Protein AF-A0A7S2FM11-F1 (afdb_monomer)

Radius of gyration: 18.08 Å; Cα contacts (8 Å, |Δi|>4): 334; chains: 1; bounding box: 47×29×46 Å

InterPro domains:
  IPR017853 Glycoside hydrolase superfamily [SSF51445] (2-165)
  IPR025705 Beta-hexosaminidase [PTHR22600] (2-167)

Structure (mmCIF, N/CA/C/O backbone):
data_AF-A0A7S2FM11-F1
#
_entry.id   AF-A0A7S2FM11-F1
#
loop_
_atom_site.group_PDB
_atom_site.id
_atom_site.type_symbol
_atom_site.label_atom_id
_atom_site.label_alt_id
_atom_site.label_comp_id
_atom_site.label_asym_id
_atom_site.label_entity_id
_atom_site.label_seq_id
_atom_site.pdbx_PDB_ins_code
_atom_site.Cartn_x
_atom_site.Cartn_y
_atom_site.Cartn_z
_atom_site.occupancy
_atom_site.B_iso_or_equiv
_atom_site.auth_seq_id
_atom_site.auth_comp_id
_atom_site.auth_asym_id
_atom_site.auth_atom_id
_atom_site.pdbx_PDB_model_num
ATOM 1 N N . ASN A 1 1 ? -14.542 -13.123 6.521 1.00 84.38 1 ASN A N 1
ATOM 2 C CA . ASN A 1 1 ? -13.814 -11.889 6.172 1.00 84.38 1 ASN A CA 1
ATOM 3 C C . ASN A 1 1 ? -14.397 -11.316 4.904 1.00 84.38 1 ASN A C 1
ATOM 5 O O . ASN A 1 1 ? -14.837 -12.103 4.071 1.00 84.38 1 ASN A O 1
ATOM 9 N N . GLY A 1 2 ? -14.417 -9.996 4.770 1.00 92.62 2 GLY A N 1
ATOM 10 C CA . GLY A 1 2 ? -14.888 -9.314 3.567 1.00 92.62 2 GLY A CA 1
ATOM 11 C C . GLY A 1 2 ? -14.426 -7.860 3.530 1.00 92.62 2 GLY A C 1
ATOM 12 O O . GLY A 1 2 ? -13.960 -7.338 4.541 1.00 92.62 2 GLY A O 1
ATOM 13 N N . TRP A 1 3 ? -14.558 -7.229 2.367 1.00 95.75 3 TRP A N 1
ATOM 14 C CA . TRP A 1 3 ? -14.356 -5.789 2.199 1.00 95.75 3 TRP A CA 1
ATOM 15 C C . TRP A 1 3 ? -15.435 -4.987 2.934 1.00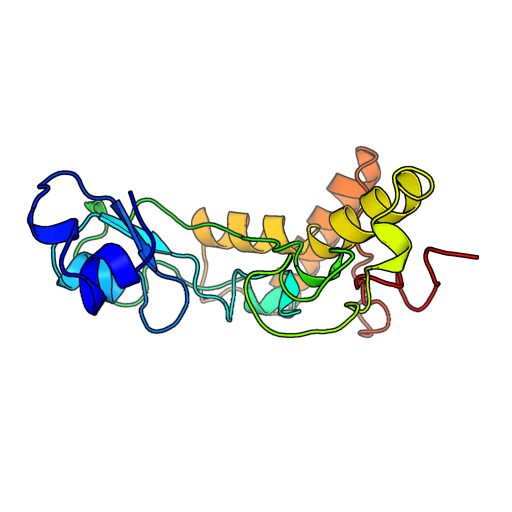 95.75 3 TRP A C 1
ATOM 17 O O . TRP A 1 3 ? -16.462 -5.544 3.318 1.00 95.75 3 TRP A O 1
ATOM 27 N N . GLU A 1 4 ? -15.219 -3.694 3.148 1.00 96.31 4 GLU A N 1
ATOM 28 C CA . GLU A 1 4 ? -16.124 -2.805 3.890 1.00 96.31 4 GLU A CA 1
ATOM 29 C C . GLU A 1 4 ? -17.598 -2.866 3.436 1.00 96.31 4 GLU A C 1
ATOM 31 O O . GLU A 1 4 ? -18.502 -2.748 4.265 1.00 96.31 4 GLU A O 1
AT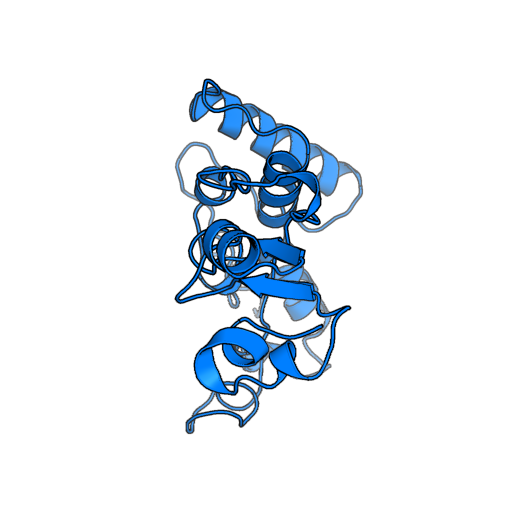OM 36 N N . GLU A 1 5 ? -17.879 -3.173 2.166 1.00 95.44 5 GLU A N 1
ATOM 37 C CA . GLU A 1 5 ? -19.230 -3.361 1.621 1.00 95.44 5 GLU A CA 1
ATOM 38 C C . GLU A 1 5 ? -19.979 -4.536 2.273 1.00 95.44 5 GLU A C 1
ATOM 40 O O . GLU A 1 5 ? -21.210 -4.511 2.400 1.00 95.44 5 GLU A O 1
ATOM 45 N N . TYR A 1 6 ? -19.250 -5.562 2.720 1.00 91.44 6 TYR A N 1
ATOM 46 C CA . TYR A 1 6 ? -19.785 -6.708 3.462 1.00 91.44 6 TYR A CA 1
ATOM 47 C C . TYR A 1 6 ? -20.483 -6.270 4.756 1.00 91.44 6 TYR A C 1
ATOM 49 O O . TYR A 1 6 ? -21.489 -6.861 5.153 1.00 91.44 6 TYR A O 1
ATOM 57 N N . LEU A 1 7 ? -19.974 -5.212 5.390 1.00 94.25 7 LEU A N 1
ATOM 58 C CA . LEU A 1 7 ? -20.554 -4.620 6.588 1.00 94.25 7 LEU A CA 1
ATOM 59 C C . LEU A 1 7 ? -21.508 -3.477 6.239 1.00 94.25 7 LEU A C 1
ATOM 61 O O . LEU A 1 7 ? -22.681 -3.548 6.580 1.00 94.25 7 LEU A O 1
ATOM 65 N N . PHE A 1 8 ? -21.029 -2.450 5.540 1.00 94.81 8 PHE A N 1
ATOM 66 C CA . PHE A 1 8 ? -21.729 -1.167 5.452 1.00 94.81 8 PHE A CA 1
ATOM 67 C C . PHE A 1 8 ? -22.722 -1.048 4.292 1.00 94.81 8 PHE A C 1
ATOM 69 O O . PHE A 1 8 ? -23.585 -0.174 4.321 1.00 94.81 8 PHE A O 1
ATOM 76 N N . SER A 1 9 ? -22.614 -1.895 3.264 1.00 93.75 9 SER A N 1
ATOM 77 C CA . SER A 1 9 ? -23.502 -1.828 2.088 1.00 93.75 9 SER A CA 1
ATOM 78 C C . SER A 1 9 ? -24.516 -2.965 2.047 1.00 93.75 9 SER A C 1
ATOM 80 O O . SER A 1 9 ? -25.678 -2.761 1.704 1.00 93.75 9 SER A O 1
ATOM 82 N N . THR A 1 10 ? -24.078 -4.178 2.378 1.00 90.69 10 THR A N 1
ATOM 83 C CA . THR A 1 10 ? -24.899 -5.391 2.249 1.00 90.69 10 THR A CA 1
ATOM 84 C C . THR A 1 10 ? -25.467 -5.884 3.577 1.00 90.69 10 THR A C 1
ATOM 86 O O . THR A 1 10 ? -26.376 -6.713 3.561 1.00 90.69 10 THR A O 1
ATOM 89 N N . ASN A 1 11 ? -24.946 -5.401 4.714 1.00 85.69 11 ASN A N 1
ATOM 90 C CA . ASN A 1 11 ? -25.230 -5.898 6.068 1.00 85.69 11 ASN A CA 1
ATOM 91 C C . ASN A 1 11 ? -25.010 -7.415 6.239 1.00 85.69 11 ASN A C 1
ATOM 93 O O . ASN A 1 11 ? -25.510 -8.025 7.183 1.00 85.69 11 ASN A O 1
ATOM 97 N N . ALA A 1 12 ? -24.255 -8.055 5.343 1.00 86.69 12 ALA A N 1
ATOM 98 C CA . ALA A 1 12 ? -23.999 -9.490 5.407 1.00 86.69 12 ALA A CA 1
ATOM 99 C C . ALA A 1 12 ? -23.112 -9.864 6.611 1.00 86.69 12 ALA A C 1
ATOM 101 O O . ALA A 1 12 ? -23.211 -10.979 7.126 1.00 86.69 12 ALA A O 1
ATOM 102 N N . ALA A 1 13 ? -22.304 -8.921 7.106 1.00 84.06 13 ALA A N 1
ATOM 103 C CA . ALA A 1 13 ? -21.501 -9.080 8.315 1.00 84.06 13 ALA A CA 1
ATOM 104 C C . ALA A 1 13 ? -22.328 -9.322 9.584 1.00 84.06 13 ALA A C 1
ATOM 106 O O . ALA A 1 13 ? -21.900 -10.114 10.423 1.00 84.06 13 ALA A O 1
ATOM 107 N N . GLU A 1 14 ? -23.512 -8.710 9.709 1.00 73.12 14 GLU A N 1
ATOM 108 C CA . GLU A 1 14 ? -24.368 -8.821 10.902 1.00 73.12 14 GLU A CA 1
ATOM 109 C C . GLU A 1 14 ? -24.877 -10.249 11.140 1.00 73.12 14 GLU A C 1
ATOM 111 O O . GLU A 1 14 ? -25.197 -10.626 12.267 1.00 73.12 14 GLU A O 1
ATOM 116 N N . ALA A 1 15 ? -24.904 -11.080 10.095 1.00 64.19 15 ALA A N 1
ATOM 117 C CA . ALA A 1 15 ? -25.280 -12.485 10.203 1.00 64.19 15 ALA A CA 1
ATOM 118 C C . ALA A 1 15 ? -24.183 -13.369 10.840 1.00 64.19 15 ALA A C 1
ATOM 120 O O . ALA A 1 15 ? -24.437 -14.547 11.101 1.00 64.19 15 ALA A O 1
ATOM 121 N N . SER A 1 16 ? -22.972 -12.843 11.077 1.00 69.00 16 SER A N 1
ATOM 122 C CA . SER A 1 16 ? -21.813 -13.602 11.568 1.00 69.00 16 SER A CA 1
ATOM 123 C C . SER A 1 16 ? -21.009 -12.826 12.621 1.00 69.00 16 SER A C 1
ATOM 125 O O . SER A 1 16 ? -20.365 -11.821 12.321 1.00 69.00 16 SER A O 1
ATOM 127 N N . ASP A 1 17 ? -20.942 -13.369 13.840 1.00 69.19 17 ASP A N 1
ATOM 128 C CA . ASP A 1 17 ? -20.246 -12.816 15.016 1.00 69.19 17 ASP A CA 1
ATOM 129 C C . ASP A 1 17 ? -18.704 -12.874 14.949 1.00 69.19 17 ASP A C 1
ATOM 131 O O . ASP A 1 17 ? -18.023 -12.390 15.851 1.00 69.19 17 ASP A O 1
ATOM 135 N N . ARG A 1 18 ? -18.135 -13.449 13.882 1.00 80.12 18 ARG A N 1
ATOM 136 C CA . ARG A 1 18 ? -16.677 -13.633 13.690 1.00 80.12 18 ARG A CA 1
ATOM 137 C C . ARG A 1 18 ? -16.140 -12.944 12.440 1.00 80.12 18 ARG A C 1
ATOM 139 O O . ARG A 1 18 ? -15.170 -13.391 11.830 1.00 80.12 18 ARG A O 1
ATOM 146 N N . SER A 1 19 ? -16.826 -11.905 11.997 1.00 90.38 19 SER A N 1
ATOM 147 C CA . SER A 1 19 ? -16.478 -11.197 10.774 1.00 90.38 19 SER A CA 1
ATOM 148 C C . SER A 1 19 ? -15.286 -10.258 11.001 1.00 90.38 19 SER A C 1
ATOM 150 O O . SER A 1 19 ? -15.377 -9.338 11.811 1.00 90.38 19 SER A O 1
ATOM 152 N N . VAL A 1 20 ? -14.196 -10.464 10.252 1.00 95.38 20 VAL A N 1
ATOM 153 C CA . VAL A 1 20 ? -13.138 -9.456 10.059 1.00 95.38 20 VAL A CA 1
ATOM 154 C C . VAL A 1 20 ? -13.428 -8.675 8.781 1.00 95.38 20 VAL A C 1
ATOM 156 O O . VAL A 1 20 ? -13.733 -9.282 7.748 1.00 95.38 20 VAL A O 1
ATOM 159 N N . VAL A 1 21 ? -13.351 -7.351 8.849 1.00 96.94 21 VAL A N 1
ATOM 160 C CA . VAL A 1 21 ? -13.676 -6.447 7.744 1.00 96.94 21 VAL A CA 1
ATOM 161 C C . VAL A 1 21 ? -12.443 -5.634 7.363 1.00 96.94 21 VAL A C 1
ATOM 163 O O . VAL A 1 21 ? -11.803 -5.036 8.226 1.00 96.94 21 VAL A O 1
ATOM 166 N N . THR A 1 22 ? -12.116 -5.610 6.074 1.00 97.88 22 THR A N 1
ATOM 167 C CA . THR A 1 22 ? -11.035 -4.774 5.539 1.00 97.88 22 THR A CA 1
ATOM 168 C C . THR A 1 22 ? -11.610 -3.439 5.077 1.00 97.88 22 THR A C 1
ATOM 170 O O . THR A 1 22 ? -12.416 -3.403 4.145 1.00 97.88 22 THR A O 1
ATOM 173 N N . ALA A 1 23 ? -11.209 -2.357 5.742 1.00 97.88 23 ALA A N 1
ATOM 174 C CA . ALA A 1 23 ? -11.544 -0.986 5.368 1.00 97.88 23 ALA A CA 1
ATOM 175 C C . ALA A 1 23 ? -10.559 -0.502 4.300 1.00 97.88 23 ALA A C 1
ATOM 177 O O . ALA A 1 23 ? -9.349 -0.597 4.510 1.00 97.88 23 ALA A O 1
ATOM 178 N N . TRP A 1 24 ? -11.056 -0.043 3.152 1.00 97.38 24 TRP A N 1
ATOM 179 C CA . TRP A 1 24 ? -10.204 0.199 1.984 1.00 97.38 24 TRP A CA 1
ATOM 180 C C . TRP A 1 24 ? -10.542 1.464 1.188 1.00 97.38 24 TRP A C 1
ATOM 182 O O . TRP A 1 24 ? -9.681 1.933 0.446 1.00 97.38 24 TRP A O 1
ATOM 192 N N . SER A 1 25 ? -11.741 2.039 1.314 1.00 96.38 25 SER A N 1
ATOM 193 C CA . SER A 1 25 ? -12.117 3.216 0.518 1.00 96.38 25 SER A CA 1
ATOM 194 C C . SER A 1 25 ? -12.917 4.246 1.298 1.00 96.38 25 SER A C 1
ATOM 196 O O . SER A 1 25 ? -12.390 5.288 1.651 1.00 96.38 25 SER A O 1
ATOM 198 N N . ALA A 1 26 ? -14.211 4.023 1.512 1.00 97.44 26 ALA A N 1
ATOM 199 C CA . ALA A 1 26 ? -15.081 5.013 2.142 1.00 97.44 26 ALA A CA 1
ATOM 200 C C . ALA A 1 26 ? -14.913 5.058 3.666 1.00 97.44 26 ALA A C 1
ATOM 202 O O . ALA A 1 26 ? -15.302 6.045 4.293 1.00 97.44 26 ALA A O 1
ATOM 203 N N . TYR A 1 27 ? -14.356 3.995 4.248 1.00 97.69 27 TYR A N 1
ATOM 204 C CA . TYR A 1 27 ? -14.222 3.811 5.686 1.00 97.69 27 TYR A CA 1
ATOM 205 C C . TYR A 1 27 ? -12.770 3.561 6.089 1.00 97.69 27 TYR A C 1
ATOM 207 O O . TYR A 1 27 ? -11.933 3.142 5.289 1.00 97.69 27 TYR A O 1
ATOM 215 N N . ARG A 1 28 ? -12.490 3.781 7.373 1.00 98.00 28 ARG A N 1
ATOM 216 C CA . ARG A 1 28 ? -11.231 3.444 8.047 1.00 98.00 28 ARG A CA 1
ATOM 217 C C . ARG A 1 28 ? -11.459 2.293 9.023 1.00 98.00 28 ARG A C 1
ATOM 219 O O . ARG A 1 28 ? -12.592 1.974 9.397 1.00 98.00 28 ARG A O 1
ATOM 226 N N . ALA A 1 29 ? -10.384 1.682 9.508 1.00 98.00 29 ALA A N 1
ATOM 227 C CA . ALA A 1 29 ? -10.470 0.626 10.512 1.00 98.00 29 ALA A CA 1
ATOM 228 C C . ALA A 1 29 ? -11.174 1.099 11.795 1.00 98.00 29 ALA A C 1
ATOM 230 O O . ALA A 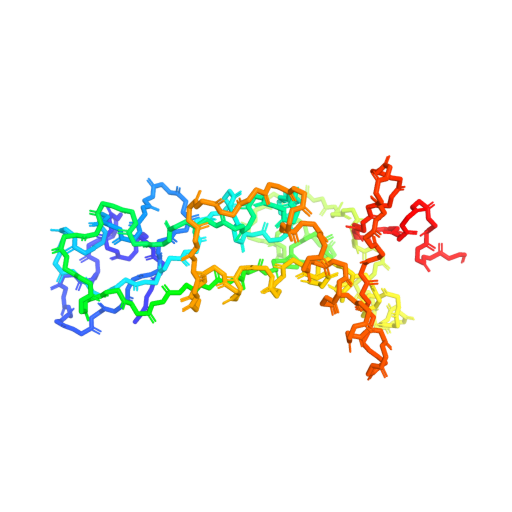1 29 ? -11.894 0.322 12.423 1.00 98.00 29 ALA A O 1
ATOM 231 N N . ALA A 1 30 ? -11.038 2.381 12.150 1.00 98.19 30 ALA A N 1
ATOM 232 C CA . ALA A 1 30 ? -11.778 2.993 13.249 1.00 98.19 30 ALA A CA 1
ATOM 233 C C . ALA A 1 30 ? -13.298 2.846 13.091 1.00 98.19 30 ALA A C 1
ATOM 235 O O . ALA A 1 30 ? -13.972 2.480 14.053 1.00 98.19 30 ALA A O 1
ATOM 236 N N . ASP A 1 31 ? -13.841 3.054 11.889 1.00 97.94 31 ASP A N 1
ATOM 237 C CA . ASP A 1 31 ? -15.280 2.941 11.625 1.00 97.94 31 ASP A CA 1
ATOM 238 C C . ASP A 1 31 ? -15.770 1.502 11.809 1.00 97.94 31 ASP A C 1
ATOM 240 O O . ASP A 1 31 ? -16.787 1.260 12.462 1.00 97.94 31 ASP A O 1
ATOM 244 N N . VAL A 1 32 ? -15.004 0.530 11.309 1.00 96.94 32 VAL A N 1
ATOM 245 C CA . VAL A 1 32 ? -15.279 -0.906 11.482 1.00 96.94 32 VAL A CA 1
ATOM 246 C C . VAL A 1 32 ? -15.254 -1.299 12.964 1.00 96.94 32 VAL A C 1
ATOM 248 O O . VAL A 1 32 ? -16.158 -1.991 13.447 1.00 96.94 32 VAL A O 1
ATOM 251 N N . VAL A 1 33 ? -14.246 -0.836 13.709 1.00 97.06 33 VAL A N 1
ATOM 252 C CA . VAL A 1 33 ? -14.123 -1.107 15.149 1.00 97.06 33 VAL A CA 1
ATOM 253 C C . VAL A 1 33 ? -15.268 -0.463 15.932 1.00 97.06 33 VAL A C 1
ATOM 255 O O . VAL A 1 33 ? -15.834 -1.109 16.820 1.00 97.06 33 VAL A O 1
ATOM 258 N N . ASN A 1 34 ? -15.656 0.765 15.580 1.00 94.88 34 ASN A N 1
ATOM 259 C CA . ASN A 1 34 ? -16.779 1.483 16.185 1.00 94.88 34 ASN A CA 1
ATOM 260 C C . ASN A 1 34 ? -18.126 0.808 15.891 1.00 94.88 34 ASN A C 1
ATOM 262 O O . ASN A 1 34 ? -19.003 0.794 16.754 1.00 94.88 34 ASN A O 1
ATOM 266 N N . ALA A 1 35 ? -18.266 0.172 14.725 1.00 94.00 35 ALA A N 1
ATOM 267 C CA . ALA A 1 35 ? -19.400 -0.691 14.396 1.00 94.00 35 ALA A CA 1
ATOM 268 C C . ALA A 1 35 ? -19.380 -2.037 15.150 1.00 94.00 35 ALA A C 1
ATOM 270 O O . ALA A 1 35 ? -20.333 -2.809 15.078 1.00 94.00 35 ALA A O 1
ATOM 271 N N . GLY A 1 36 ? -18.315 -2.324 15.903 1.00 93.69 36 GLY A N 1
ATOM 272 C CA . GLY A 1 36 ? -18.213 -3.498 16.759 1.00 93.69 36 GLY A CA 1
ATOM 273 C C . GLY A 1 36 ? -17.510 -4.697 16.125 1.00 93.69 36 GLY A C 1
ATOM 274 O O . GLY A 1 36 ? -17.508 -5.760 16.750 1.00 93.69 36 GLY A O 1
ATOM 275 N N . TYR A 1 37 ? -16.857 -4.543 14.975 1.00 95.69 37 TYR A N 1
ATOM 276 C CA . TYR A 1 37 ? -16.210 -5.638 14.245 1.00 95.69 37 TYR A CA 1
ATOM 277 C C . TYR A 1 37 ? -14.686 -5.604 14.360 1.00 95.69 37 TYR A C 1
ATOM 279 O O . TYR A 1 37 ? -14.095 -4.629 14.822 1.00 95.69 37 TYR A O 1
ATOM 287 N N . GLU A 1 38 ? -14.050 -6.708 13.975 1.00 96.56 38 GLU A N 1
ATOM 288 C CA . GLU A 1 38 ? -12.599 -6.757 13.812 1.00 96.56 38 GLU A CA 1
ATOM 289 C C . GLU A 1 38 ? -12.207 -6.121 12.479 1.00 96.56 38 GLU A C 1
ATOM 291 O O . GLU A 1 38 ? -12.884 -6.336 11.473 1.00 96.56 38 GLU A O 1
ATOM 296 N N . ALA A 1 39 ? -11.116 -5.359 12.469 1.00 97.50 39 ALA A N 1
ATOM 297 C CA . ALA A 1 39 ? -10.745 -4.512 11.345 1.00 97.50 39 ALA A CA 1
ATOM 298 C C . ALA A 1 39 ? -9.334 -4.797 10.827 1.00 97.50 39 ALA A C 1
ATOM 300 O O . ALA A 1 39 ? -8.413 -5.013 11.616 1.00 97.50 39 ALA A O 1
ATOM 301 N N . ILE A 1 40 ? -9.170 -4.730 9.509 1.00 98.25 40 ILE A N 1
ATOM 302 C CA . ILE A 1 40 ? -7.882 -4.575 8.824 1.00 98.25 40 ILE A CA 1
ATOM 303 C C . ILE A 1 40 ? -7.911 -3.216 8.120 1.00 98.25 40 ILE A C 1
ATOM 305 O O . ILE A 1 40 ? -8.880 -2.901 7.431 1.00 98.25 40 ILE A O 1
ATOM 309 N N . GLU A 1 41 ? -6.868 -2.413 8.305 1.00 98.31 41 GLU A N 1
ATOM 310 C CA . GLU A 1 41 ? -6.718 -1.113 7.646 1.00 98.31 41 GLU A CA 1
ATOM 311 C C . GLU A 1 41 ? -5.999 -1.269 6.296 1.00 98.31 41 GLU A C 1
ATOM 313 O O . GLU A 1 41 ? -4.877 -1.766 6.239 1.00 98.31 41 GLU A O 1
ATOM 318 N N . SER A 1 42 ? -6.631 -0.854 5.202 1.00 97.94 42 SER A N 1
ATOM 319 C CA . SER A 1 42 ? -6.069 -0.925 3.846 1.00 97.94 42 SER A CA 1
ATOM 320 C C . SER A 1 42 ? -6.539 0.245 2.975 1.00 97.94 42 SER A C 1
ATOM 322 O O . SER A 1 42 ? -6.694 0.107 1.763 1.00 97.94 42 SER A O 1
ATOM 324 N N . HIS A 1 43 ? -6.815 1.409 3.576 1.00 97.75 43 HIS A N 1
ATOM 325 C CA . HIS A 1 43 ? -7.348 2.551 2.839 1.00 97.75 43 HIS A CA 1
ATOM 326 C C . HIS A 1 43 ? -6.475 2.927 1.631 1.00 97.75 43 HIS A C 1
ATOM 328 O O . HIS A 1 43 ? -5.254 3.105 1.726 1.00 97.75 43 HIS A O 1
ATOM 334 N N . ASN A 1 44 ? -7.130 3.065 0.482 1.00 96.56 44 ASN A N 1
ATOM 335 C CA . ASN A 1 44 ? -6.517 3.126 -0.840 1.00 96.56 44 ASN A CA 1
ATOM 336 C C . ASN A 1 44 ? -5.635 4.361 -1.082 1.00 96.56 44 ASN A C 1
ATOM 338 O O . ASN A 1 44 ? -4.803 4.346 -1.986 1.00 96.56 44 ASN A O 1
ATOM 342 N N . SER A 1 45 ? -5.783 5.414 -0.278 1.00 95.38 45 SER A N 1
ATOM 343 C CA . SER A 1 45 ? -4.930 6.605 -0.344 1.00 95.38 45 SER A CA 1
ATOM 344 C C . SER A 1 45 ? -3.530 6.379 0.226 1.00 95.38 45 SER A C 1
ATOM 346 O O . SER A 1 45 ? -2.640 7.170 -0.055 1.00 95.38 45 SER A O 1
ATOM 348 N N . PHE A 1 46 ? -3.334 5.330 1.031 1.00 95.94 46 PHE A N 1
ATOM 349 C CA . PHE A 1 46 ? -2.057 5.047 1.696 1.00 95.94 46 PHE A CA 1
ATOM 350 C C . PHE A 1 46 ? -1.479 3.697 1.284 1.00 95.94 46 PHE A C 1
ATOM 352 O O . PHE A 1 46 ? -0.264 3.548 1.165 1.00 95.94 46 PHE A O 1
ATOM 359 N N . PHE A 1 47 ? -2.346 2.701 1.084 1.00 97.56 47 PHE A N 1
ATOM 360 C CA . PHE A 1 47 ? -1.934 1.302 1.011 1.00 97.56 47 PHE A CA 1
ATOM 361 C C . PHE A 1 47 ? -2.263 0.615 -0.318 1.00 97.56 47 PHE A C 1
ATOM 363 O O . PHE A 1 47 ? -1.998 -0.577 -0.447 1.00 97.56 47 PHE A O 1
ATOM 370 N N . TYR A 1 48 ? -2.797 1.326 -1.318 1.00 97.12 48 TYR A N 1
ATOM 371 C CA . TYR A 1 48 ? -2.931 0.800 -2.685 1.00 97.12 48 TYR A CA 1
ATOM 372 C C . TYR A 1 48 ? -1.786 1.325 -3.547 1.00 97.12 48 TYR A C 1
ATOM 374 O O . TYR A 1 48 ? -1.795 2.474 -3.980 1.00 97.12 48 TYR A O 1
ATOM 382 N N . LEU A 1 49 ? -0.793 0.482 -3.814 1.00 95.69 49 LEU A N 1
ATOM 383 C CA . LEU A 1 49 ? 0.438 0.889 -4.500 1.00 95.69 49 LEU A CA 1
ATOM 384 C C . LEU A 1 49 ? 0.210 1.250 -5.974 1.00 95.69 49 LEU A C 1
ATOM 386 O O . LEU A 1 49 ? 0.905 2.100 -6.521 1.00 95.69 49 LEU A O 1
ATOM 390 N N . ASN A 1 50 ? -0.822 0.683 -6.599 1.00 92.12 50 ASN A N 1
ATOM 391 C CA . ASN A 1 50 ? -1.249 1.025 -7.957 1.00 92.12 50 ASN A CA 1
ATOM 392 C C . ASN A 1 50 ? -1.968 2.387 -8.060 1.00 92.12 50 ASN A C 1
ATOM 394 O O . ASN A 1 50 ? -2.281 2.817 -9.166 1.00 92.12 50 ASN A O 1
ATOM 398 N N . ASN A 1 51 ? -2.242 3.064 -6.937 1.00 89.62 51 ASN A N 1
ATOM 399 C CA . ASN A 1 51 ? -2.678 4.466 -6.931 1.00 89.62 51 ASN A CA 1
ATOM 400 C C . ASN A 1 51 ? -1.493 5.444 -6.878 1.00 89.62 51 ASN A C 1
ATOM 402 O O . ASN A 1 51 ? -1.709 6.652 -6.801 1.00 89.62 51 ASN A O 1
ATOM 406 N N . PHE A 1 52 ? -0.259 4.931 -6.916 1.00 82.81 52 PHE A N 1
ATOM 407 C CA . PHE A 1 52 ? 0.981 5.702 -6.843 1.00 82.81 52 PHE A CA 1
ATOM 408 C C . PHE A 1 52 ? 1.061 6.657 -5.638 1.00 82.81 52 PHE A C 1
ATOM 410 O O . PHE A 1 52 ? 1.398 7.831 -5.824 1.00 82.81 52 PHE A O 1
ATOM 417 N N . PRO A 1 53 ? 0.773 6.198 -4.401 1.00 76.50 53 PRO A N 1
ATOM 418 C CA . PRO A 1 53 ? 1.112 6.991 -3.229 1.00 76.50 53 PRO A CA 1
ATOM 419 C C . PRO A 1 53 ? 2.620 7.249 -3.234 1.00 76.50 53 PRO A C 1
ATOM 421 O O . PRO A 1 53 ? 3.411 6.394 -3.655 1.00 76.50 53 PRO A O 1
ATOM 424 N N . THR A 1 54 ? 3.043 8.414 -2.748 1.00 86.44 54 THR A N 1
ATOM 425 C CA . THR A 1 54 ? 4.464 8.575 -2.445 1.00 86.44 54 THR A CA 1
ATOM 426 C C . THR A 1 54 ? 4.837 7.560 -1.366 1.00 86.44 54 THR A C 1
ATOM 428 O O . THR A 1 54 ? 4.004 7.151 -0.555 1.00 86.44 54 THR A O 1
ATOM 431 N N . PHE A 1 55 ? 6.095 7.118 -1.327 1.00 89.31 55 PHE A N 1
ATOM 432 C CA . PHE A 1 55 ? 6.493 6.149 -0.302 1.00 89.31 55 PHE A CA 1
ATOM 433 C C . PHE A 1 55 ? 6.251 6.679 1.117 1.00 89.31 55 PHE A C 1
ATOM 435 O O . PHE A 1 55 ? 5.971 5.888 2.012 1.00 89.31 55 PHE A O 1
ATOM 442 N N . THR A 1 56 ? 6.328 7.995 1.318 1.00 91.25 56 THR A N 1
ATOM 443 C CA . THR A 1 56 ? 6.069 8.652 2.601 1.00 91.25 56 THR A CA 1
ATOM 444 C C . THR A 1 56 ? 4.580 8.678 2.954 1.00 91.25 56 THR A C 1
ATOM 446 O O . THR A 1 56 ? 4.262 8.497 4.127 1.00 91.25 56 THR A O 1
ATOM 449 N N . ASP A 1 57 ? 3.667 8.769 1.977 1.00 92.31 57 ASP A N 1
ATOM 450 C CA . ASP A 1 57 ? 2.216 8.654 2.216 1.00 92.31 57 ASP A CA 1
ATOM 451 C C . ASP A 1 57 ? 1.839 7.304 2.852 1.00 92.31 57 ASP A C 1
ATOM 453 O O . ASP A 1 57 ? 0.922 7.226 3.667 1.00 92.31 57 ASP A O 1
ATOM 457 N N . SER A 1 58 ? 2.564 6.225 2.536 1.00 95.25 58 SER A N 1
ATOM 458 C CA . SER A 1 58 ? 2.330 4.905 3.141 1.00 95.25 58 SER A CA 1
ATOM 459 C C . SER A 1 58 ? 2.774 4.802 4.613 1.00 95.25 58 SER A C 1
ATOM 461 O O . SER A 1 58 ? 2.530 3.772 5.245 1.00 95.25 58 SER A O 1
ATOM 463 N N . TRP A 1 59 ? 3.407 5.831 5.192 1.00 97.12 59 TRP A N 1
ATOM 464 C CA . TRP A 1 59 ? 3.678 5.919 6.632 1.00 97.12 59 TRP A CA 1
ATOM 465 C C . TRP A 1 59 ? 2.486 6.546 7.368 1.00 97.12 59 TRP A C 1
ATOM 467 O O . TRP A 1 59 ? 2.535 7.697 7.798 1.00 97.12 59 TRP A O 1
ATOM 477 N N . ALA A 1 60 ? 1.396 5.788 7.499 1.00 96.81 60 ALA A N 1
ATOM 478 C CA . ALA A 1 60 ? 0.141 6.263 8.086 1.00 96.81 60 ALA A CA 1
ATOM 479 C C . ALA A 1 60 ? -0.222 5.539 9.397 1.00 96.81 60 ALA A C 1
ATOM 481 O O . ALA A 1 60 ? -0.009 4.331 9.531 1.00 96.81 60 ALA A O 1
ATOM 482 N N . ASP A 1 61 ? -0.822 6.267 10.345 1.00 97.88 61 ASP A N 1
ATOM 483 C CA . ASP A 1 61 ? -1.323 5.703 11.604 1.00 97.88 61 ASP A CA 1
ATOM 484 C C . ASP A 1 61 ? -2.606 4.893 11.369 1.00 97.88 61 ASP A C 1
ATOM 486 O O . ASP A 1 61 ? -3.677 5.441 11.112 1.00 97.88 61 ASP A O 1
ATOM 490 N N . ILE A 1 62 ? -2.514 3.568 11.485 1.00 98.12 62 ILE A N 1
ATOM 491 C CA . ILE A 1 62 ? -3.676 2.674 11.362 1.00 98.12 62 ILE A CA 1
ATOM 492 C C . ILE A 1 62 ? -4.534 2.608 12.634 1.00 98.12 62 ILE A C 1
ATOM 494 O O . ILE A 1 62 ? -5.606 2.003 12.634 1.00 98.12 62 ILE A O 1
ATOM 498 N N . SER A 1 63 ? -4.043 3.175 13.736 1.00 97.69 63 SER A N 1
ATOM 499 C CA . SER A 1 63 ? -4.717 3.210 15.034 1.00 97.69 63 SER A CA 1
ATOM 500 C C . SER A 1 63 ? -5.475 4.515 15.280 1.00 97.69 63 SER A C 1
ATOM 502 O O . SER A 1 63 ? -6.201 4.628 16.273 1.00 97.69 63 SER A O 1
ATOM 504 N N . GLU A 1 64 ? -5.350 5.474 14.360 1.00 97.31 64 GLU A N 1
ATOM 505 C CA . GLU A 1 64 ? -6.001 6.772 14.436 1.00 97.31 64 GLU A CA 1
ATOM 506 C C . GLU A 1 64 ? -7.511 6.602 14.677 1.00 97.31 64 GLU A C 1
ATOM 508 O O . GLU A 1 64 ? -8.219 5.940 13.918 1.00 97.31 64 GLU A O 1
ATOM 513 N N . ASN A 1 65 ? -8.016 7.195 15.763 1.00 97.44 65 ASN A N 1
ATOM 514 C CA . ASN A 1 65 ? -9.427 7.151 16.176 1.00 97.44 65 ASN A CA 1
ATOM 515 C C . ASN A 1 65 ? -10.005 5.747 16.475 1.00 97.44 65 ASN A C 1
ATOM 517 O O . ASN A 1 65 ? -11.215 5.609 16.680 1.00 97.44 65 ASN A O 1
ATOM 521 N N . VAL A 1 66 ? -9.177 4.702 16.566 1.00 97.81 66 VAL A N 1
ATOM 522 C CA . VAL A 1 66 ? -9.623 3.348 16.923 1.00 97.81 66 VAL A CA 1
ATOM 523 C C . VAL A 1 66 ? -9.939 3.271 18.420 1.00 97.81 66 VAL A C 1
ATOM 525 O O . VAL A 1 66 ? -9.056 3.296 19.274 1.00 97.81 66 VAL A O 1
ATOM 528 N N . THR A 1 67 ? -11.219 3.106 18.763 1.00 96.88 67 THR A N 1
ATOM 529 C CA . THR A 1 67 ? -11.685 3.081 20.165 1.00 96.88 67 THR A CA 1
ATOM 530 C C . THR A 1 67 ? -11.359 1.786 20.916 1.00 96.88 67 THR A C 1
ATOM 532 O O . THR A 1 67 ? -11.321 1.776 22.147 1.00 96.88 67 THR A O 1
ATOM 535 N N . ASN A 1 68 ? -11.110 0.683 20.202 1.00 96.81 68 ASN A N 1
ATOM 536 C CA . ASN A 1 68 ? -10.712 -0.598 20.781 1.00 96.81 68 ASN A CA 1
ATOM 537 C C . ASN A 1 68 ? -9.618 -1.277 19.944 1.00 96.81 68 ASN A C 1
ATOM 539 O O . ASN A 1 68 ? -9.904 -2.055 19.033 1.00 96.81 68 ASN A O 1
ATOM 543 N N . LEU A 1 69 ? -8.359 -1.044 20.320 1.00 96.88 69 LEU A N 1
ATOM 544 C CA . LEU A 1 69 ? -7.186 -1.592 19.629 1.00 96.88 69 LEU A CA 1
ATOM 545 C C . LEU A 1 69 ? -7.152 -3.124 19.568 1.00 96.88 69 LEU A C 1
ATOM 547 O O . LEU A 1 69 ? -6.544 -3.677 18.663 1.00 96.88 69 LEU A O 1
ATOM 551 N N . THR A 1 70 ? -7.833 -3.840 20.471 1.00 97.06 70 THR A N 1
ATOM 552 C CA . THR A 1 70 ? -7.857 -5.317 20.425 1.00 97.06 70 THR A CA 1
ATOM 553 C C . THR A 1 70 ? -8.637 -5.874 19.232 1.00 97.06 70 THR A C 1
ATOM 555 O O . THR A 1 70 ? -8.474 -7.048 18.888 1.00 97.06 70 THR A O 1
ATOM 558 N N . LYS A 1 71 ? -9.475 -5.038 18.603 1.00 96.69 71 LYS A N 1
ATOM 559 C CA . LYS A 1 71 ? -10.219 -5.360 17.382 1.00 96.69 71 LYS A CA 1
ATOM 560 C C . LYS A 1 71 ? -9.486 -4.947 16.106 1.00 96.69 71 LYS A C 1
ATOM 562 O O . LYS A 1 71 ? -9.854 -5.427 15.039 1.00 96.69 71 LYS A O 1
ATOM 567 N N . LEU A 1 72 ? -8.449 -4.116 16.197 1.00 97.56 72 LEU A N 1
ATOM 568 C CA . LEU A 1 72 ? -7.573 -3.826 15.067 1.00 97.56 72 LEU A CA 1
ATOM 569 C C . LEU A 1 72 ? -6.613 -5.007 14.870 1.00 97.56 72 LEU A C 1
ATOM 571 O O . LEU A 1 72 ? -5.859 -5.370 15.771 1.00 97.56 72 LEU A O 1
ATOM 575 N N . ARG A 1 73 ? -6.663 -5.639 13.697 1.00 97.44 73 ARG A N 1
AT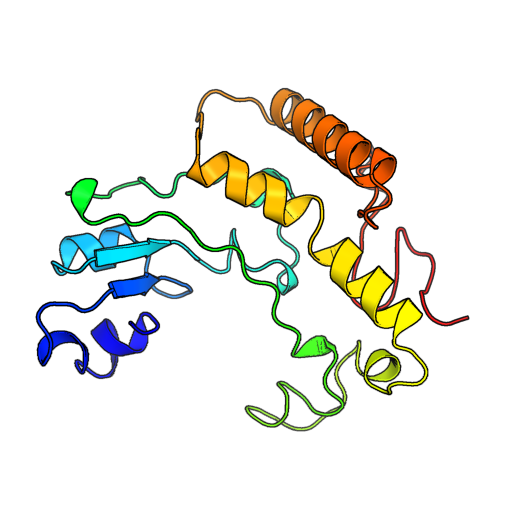OM 576 C CA . ARG A 1 73 ? -5.858 -6.822 13.352 1.00 97.44 73 ARG A CA 1
ATOM 577 C C . ARG A 1 73 ? -4.566 -6.488 12.606 1.00 97.44 73 ARG A C 1
ATOM 579 O O . ARG A 1 73 ? -3.765 -7.389 12.377 1.00 97.44 73 ARG A O 1
ATOM 586 N N . GLY A 1 74 ? -4.346 -5.216 12.288 1.00 97.56 74 GLY A N 1
ATOM 587 C CA . GLY A 1 74 ? -3.183 -4.717 11.561 1.00 97.56 74 GLY A CA 1
ATOM 588 C C . GLY A 1 74 ? -3.609 -3.977 10.301 1.00 97.56 74 GLY A C 1
ATOM 589 O O . GLY A 1 74 ? -4.741 -3.493 10.215 1.00 97.56 74 GLY A O 1
ATOM 590 N N . GLY A 1 75 ? -2.705 -3.916 9.329 1.00 97.62 75 GLY A N 1
ATOM 591 C CA . GLY A 1 75 ? -2.988 -3.353 8.019 1.00 97.62 75 GLY A CA 1
ATOM 592 C C . GLY A 1 75 ? -2.573 -4.268 6.875 1.00 97.62 75 GLY A C 1
ATOM 593 O O . GLY A 1 75 ? -1.880 -5.270 7.068 1.00 97.62 75 GLY A O 1
ATOM 594 N N . GLU A 1 76 ? -3.019 -3.908 5.680 1.00 97.88 76 GLU A N 1
ATOM 595 C CA . GLU A 1 76 ? -2.747 -4.610 4.433 1.00 97.88 76 GLU A CA 1
ATOM 596 C C . GLU A 1 76 ? -2.328 -3.602 3.364 1.00 97.88 76 GLU A C 1
ATOM 598 O O . GLU A 1 76 ? -3.014 -2.606 3.142 1.00 97.88 76 GLU A O 1
ATOM 603 N N . VAL A 1 77 ? -1.215 -3.884 2.684 1.00 97.88 77 VAL A N 1
ATOM 604 C CA . VAL A 1 77 ? -0.809 -3.166 1.473 1.00 97.88 77 VAL A CA 1
ATOM 605 C C . VAL A 1 77 ? -1.208 -3.997 0.265 1.00 97.88 77 VAL A C 1
ATOM 607 O O . VAL A 1 77 ? -0.854 -5.173 0.178 1.00 97.88 77 VAL A O 1
ATOM 610 N N . SER A 1 78 ? -1.916 -3.373 -0.667 1.00 97.25 78 SER A N 1
ATOM 611 C CA . SER A 1 78 ? -2.422 -3.995 -1.884 1.00 97.25 78 SER A CA 1
ATOM 612 C C . SER A 1 78 ? -1.733 -3.425 -3.119 1.00 97.25 78 SER A C 1
ATOM 614 O O . SER A 1 78 ? -1.498 -2.224 -3.233 1.00 97.25 78 SER A O 1
ATOM 616 N N . MET A 1 79 ? -1.435 -4.301 -4.073 1.00 96.50 79 MET A N 1
ATOM 617 C CA . MET A 1 79 ? -0.989 -3.935 -5.413 1.00 96.50 79 MET A CA 1
ATOM 618 C C . MET A 1 79 ? -1.914 -4.621 -6.411 1.00 96.50 79 MET A C 1
ATOM 620 O O . MET A 1 79 ? -1.752 -5.806 -6.710 1.00 96.50 79 MET A O 1
ATOM 624 N N . TRP A 1 80 ? -2.916 -3.884 -6.880 1.00 95.19 80 TRP A N 1
ATOM 625 C CA . TRP A 1 80 ? -3.861 -4.393 -7.865 1.00 95.19 80 TRP A CA 1
ATOM 626 C C . TRP A 1 80 ? -3.215 -4.460 -9.246 1.00 95.19 80 TRP A C 1
ATOM 628 O O . TRP A 1 80 ? -2.486 -3.557 -9.653 1.00 95.19 80 TRP A O 1
ATOM 638 N N . THR A 1 81 ? -3.486 -5.538 -9.980 1.00 94.38 81 THR A N 1
ATOM 639 C CA . THR A 1 81 ? -2.891 -5.795 -11.299 1.00 94.38 81 THR A CA 1
ATOM 640 C C . THR A 1 81 ? -3.843 -5.503 -12.457 1.00 94.38 81 THR A C 1
ATOM 642 O O . THR A 1 81 ? -3.557 -5.844 -13.603 1.00 94.38 81 THR A O 1
ATOM 645 N N . ASP A 1 82 ? -4.951 -4.814 -12.189 1.00 91.62 82 ASP A N 1
ATOM 646 C CA . ASP A 1 82 ? -5.959 -4.395 -13.164 1.00 91.62 82 ASP A CA 1
ATOM 647 C C . ASP A 1 82 ? -5.359 -3.666 -14.370 1.00 91.62 82 ASP A C 1
ATOM 649 O O . ASP A 1 82 ? -5.819 -3.850 -15.500 1.00 91.62 82 ASP A O 1
ATOM 653 N N . ASN A 1 83 ? -4.303 -2.879 -14.139 1.00 92.56 83 ASN A N 1
ATOM 654 C CA . ASN A 1 83 ? -3.606 -2.134 -15.184 1.00 92.56 83 ASN A CA 1
ATOM 655 C C . ASN A 1 83 ? -2.740 -3.006 -16.102 1.00 92.56 83 ASN A C 1
ATOM 657 O O . ASN A 1 83 ? -2.320 -2.527 -17.152 1.00 92.56 83 ASN A O 1
ATOM 661 N N . TYR A 1 84 ? -2.503 -4.268 -15.746 1.00 94.25 84 TYR A N 1
ATOM 662 C CA . TYR A 1 84 ? -1.782 -5.236 -16.571 1.00 94.25 84 TYR A CA 1
ATOM 663 C C . TYR A 1 84 ? -2.715 -6.151 -17.352 1.00 94.25 84 TYR A C 1
ATOM 665 O O . TYR A 1 84 ? -2.262 -6.827 -18.260 1.00 94.25 84 TYR A O 1
ATOM 673 N N . CYS A 1 85 ? -4.007 -6.214 -17.026 1.00 91.31 85 CYS A N 1
ATOM 674 C CA . CYS A 1 85 ? -4.934 -7.092 -17.732 1.00 91.31 85 CYS A CA 1
ATOM 675 C C . CYS A 1 85 ? -5.071 -6.707 -19.215 1.00 91.31 85 CYS A C 1
ATOM 677 O O . CYS A 1 85 ? -5.025 -5.537 -19.575 1.00 91.31 85 CYS A O 1
ATOM 679 N N . TYR A 1 86 ? -5.327 -7.689 -20.086 1.00 87.31 86 TYR A N 1
ATOM 680 C CA . TYR A 1 86 ? -5.605 -7.450 -21.515 1.00 87.31 86 TYR A CA 1
ATOM 681 C C . TYR A 1 86 ? -6.933 -6.707 -21.776 1.00 87.31 86 TYR A C 1
ATOM 683 O O . TYR A 1 86 ? -7.228 -6.318 -22.907 1.00 87.31 86 TYR A O 1
ATOM 691 N N . ILE A 1 87 ? -7.754 -6.540 -20.737 1.00 86.38 87 ILE A N 1
ATOM 692 C CA . ILE A 1 87 ? -9.020 -5.809 -20.738 1.00 86.38 87 ILE A CA 1
ATOM 693 C C . ILE A 1 87 ? -9.149 -5.018 -19.430 1.00 86.38 87 ILE A C 1
ATOM 695 O O . ILE A 1 87 ? -8.704 -5.483 -18.379 1.00 86.38 87 ILE A O 1
ATOM 699 N N . THR A 1 88 ? -9.756 -3.829 -19.489 1.00 83.00 88 THR A N 1
ATOM 700 C CA . THR A 1 88 ? -9.957 -2.938 -18.334 1.00 83.00 88 THR A CA 1
ATOM 701 C C . THR A 1 88 ? -10.542 -3.667 -17.126 1.00 83.00 88 THR A C 1
ATOM 703 O O . THR A 1 88 ? -11.546 -4.370 -17.248 1.00 83.00 88 THR A O 1
ATOM 706 N N . GLN A 1 89 ? -9.875 -3.515 -15.972 1.00 78.69 89 GLN A N 1
ATOM 707 C CA . GLN A 1 89 ? -10.221 -4.160 -14.696 1.00 78.69 89 GLN A CA 1
ATOM 708 C C . GLN A 1 89 ? -10.522 -5.655 -14.844 1.00 78.69 89 GLN A C 1
ATOM 710 O O . GLN A 1 89 ? -11.468 -6.189 -14.267 1.00 78.69 89 GLN A O 1
ATOM 715 N N . CYS A 1 90 ? -9.772 -6.322 -15.725 1.00 81.25 90 CYS A N 1
ATOM 716 C CA . CYS A 1 90 ? -9.914 -7.742 -16.029 1.00 81.25 90 CYS A CA 1
ATOM 717 C C . CYS A 1 90 ? -11.359 -8.151 -16.403 1.00 81.25 90 CYS A C 1
ATOM 719 O O . CYS A 1 90 ? -11.773 -9.288 -16.185 1.00 81.25 90 CYS A O 1
ATOM 721 N N . GLY A 1 91 ? -12.131 -7.220 -16.982 1.00 82.25 91 GLY A N 1
ATOM 722 C CA . GLY A 1 91 ? -13.516 -7.417 -17.407 1.00 82.25 91 GLY A CA 1
ATOM 723 C C . GLY A 1 91 ? -14.568 -7.086 -16.346 1.00 82.25 91 GLY A C 1
ATOM 724 O O . GLY A 1 91 ? -15.757 -7.232 -16.626 1.00 82.25 91 GLY A O 1
ATOM 725 N N . ALA A 1 92 ? -14.169 -6.627 -15.157 1.00 79.19 92 ALA A N 1
ATOM 726 C CA . ALA A 1 92 ? -15.103 -6.203 -14.119 1.00 79.19 92 ALA A CA 1
ATOM 727 C C . ALA A 1 92 ? -15.822 -4.897 -14.497 1.00 79.19 92 ALA A C 1
ATOM 729 O O . ALA A 1 92 ? -17.022 -4.763 -14.251 1.00 79.19 92 ALA A O 1
ATOM 730 N N . PHE A 1 93 ? -15.119 -3.956 -15.141 1.00 73.38 93 PHE A N 1
ATOM 731 C CA . PHE A 1 93 ? -15.681 -2.665 -15.531 1.00 73.38 93 PHE A CA 1
ATOM 732 C C . PHE A 1 93 ? -15.096 -2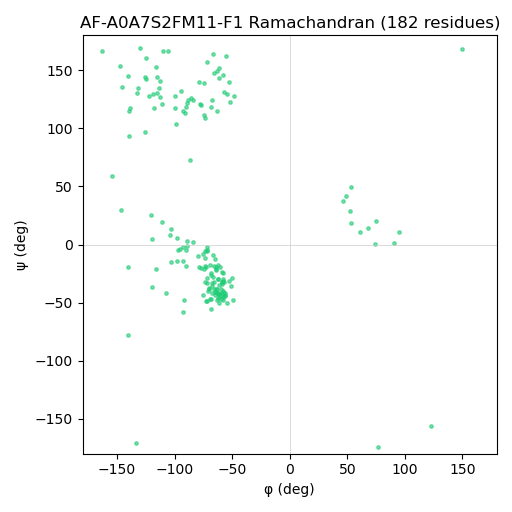.149 -16.854 1.00 73.38 93 PHE A C 1
ATOM 734 O O . PHE A 1 93 ? -13.885 -2.123 -17.058 1.00 73.38 93 PHE A O 1
ATOM 741 N N . GLY A 1 94 ? -15.971 -1.647 -17.730 1.00 71.88 94 GLY A N 1
ATOM 742 C CA . GLY A 1 94 ? -15.585 -0.903 -18.931 1.00 71.88 94 GLY A CA 1
ATOM 743 C C . GLY A 1 94 ? -15.061 -1.745 -20.101 1.00 71.88 94 GLY A C 1
ATOM 744 O O . GLY A 1 94 ? -15.105 -2.972 -20.111 1.00 71.88 94 GLY A O 1
ATOM 745 N N . THR A 1 95 ? -14.606 -1.039 -21.136 1.00 72.75 95 THR A N 1
ATOM 746 C CA . THR A 1 95 ? -14.007 -1.605 -22.352 1.00 72.75 95 THR A CA 1
ATOM 747 C C . THR A 1 95 ? -12.712 -0.865 -22.651 1.00 72.75 95 THR A C 1
ATOM 749 O O . THR A 1 95 ? -12.712 0.365 -22.640 1.00 72.75 95 THR A O 1
ATOM 752 N N . GLY A 1 96 ? -11.640 -1.579 -22.978 1.00 83.44 96 GLY A N 1
ATOM 753 C CA . GLY A 1 96 ? -10.360 -0.969 -23.331 1.00 83.44 96 GLY A CA 1
ATOM 754 C C . GLY A 1 96 ? -9.179 -1.848 -22.950 1.00 83.44 96 GLY A C 1
ATOM 755 O O . GLY A 1 96 ? -9.341 -2.831 -22.231 1.00 83.44 96 GLY A O 1
ATOM 756 N N . SER A 1 97 ? -8.003 -1.478 -23.454 1.00 87.25 97 SER A N 1
ATOM 757 C CA . SER A 1 97 ? -6.727 -2.067 -23.058 1.00 87.25 97 SER A CA 1
ATOM 758 C C . SER A 1 97 ? -6.059 -1.131 -22.047 1.00 87.25 97 SER A C 1
ATOM 760 O O . SER A 1 97 ? -5.779 0.017 -22.403 1.00 87.25 97 SER A O 1
ATOM 762 N N . PRO A 1 98 ? -5.834 -1.574 -20.802 1.00 92.06 98 PRO A N 1
ATOM 763 C CA . PRO A 1 98 ? -5.017 -0.870 -19.822 1.00 92.06 98 PRO A CA 1
ATOM 764 C C . PRO A 1 98 ? -3.595 -0.568 -20.298 1.00 92.06 98 PRO A C 1
ATOM 766 O O . PRO A 1 98 ? -3.100 -1.187 -21.241 1.00 92.06 98 PRO A O 1
ATOM 769 N N . VAL A 1 99 ? -2.931 0.368 -19.615 1.00 93.25 99 VAL A N 1
ATOM 770 C CA . VAL A 1 99 ? -1.583 0.833 -19.979 1.00 93.25 99 VAL A CA 1
ATOM 771 C C . VAL A 1 99 ? -0.541 -0.282 -19.919 1.00 93.25 99 VAL A C 1
ATOM 773 O O . VAL A 1 99 ? 0.239 -0.411 -20.853 1.00 93.25 99 VAL A O 1
ATOM 776 N N . GLY A 1 100 ? -0.580 -1.128 -18.889 1.00 94.88 100 GLY A N 1
ATOM 777 C CA . GLY A 1 100 ? 0.325 -2.261 -18.692 1.00 94.88 100 GLY A CA 1
ATOM 778 C C . GLY A 1 100 ? -0.088 -3.534 -19.433 1.00 94.88 100 GLY A C 1
ATOM 779 O O . GLY A 1 100 ? 0.600 -4.542 -19.320 1.00 94.88 100 GLY A O 1
ATOM 780 N N . ALA A 1 101 ? -1.174 -3.519 -20.216 1.00 95.50 101 ALA A N 1
ATOM 781 C CA . ALA A 1 101 ? -1.619 -4.677 -20.996 1.00 95.50 101 ALA A CA 1
ATOM 782 C C . ALA A 1 101 ? -0.543 -5.304 -21.912 1.00 95.50 101 ALA A C 1
ATOM 784 O O . ALA A 1 101 ? -0.578 -6.521 -22.096 1.00 95.50 101 ALA A O 1
ATOM 785 N N . PRO A 1 102 ? 0.430 -4.553 -22.476 1.00 96.00 102 PRO A N 1
ATOM 786 C CA . PRO A 1 102 ? 1.545 -5.149 -23.212 1.00 96.00 102 PRO A CA 1
ATOM 787 C C . PRO A 1 102 ? 2.421 -6.103 -22.390 1.00 96.00 102 PRO A C 1
ATOM 789 O O . PRO A 1 102 ? 3.118 -6.909 -22.993 1.00 96.00 102 PRO A O 1
ATOM 792 N N . LEU A 1 103 ? 2.379 -6.020 -21.055 1.00 96.50 103 LEU A N 1
ATOM 793 C CA . LEU A 1 103 ? 3.079 -6.919 -20.132 1.00 96.50 103 LEU A CA 1
ATOM 794 C C . LEU A 1 103 ? 2.226 -8.119 -19.679 1.00 96.50 103 LEU A C 1
ATOM 796 O O . LEU A 1 103 ? 2.703 -8.958 -18.923 1.00 96.50 103 LEU A O 1
ATOM 800 N N . PHE A 1 104 ? 0.962 -8.207 -20.110 1.00 95.50 104 PHE A N 1
ATOM 801 C CA . PHE A 1 104 ? 0.080 -9.339 -19.808 1.00 95.50 104 PHE A CA 1
ATOM 802 C C . PHE A 1 104 ? 0.533 -10.687 -20.395 1.00 95.50 104 PHE A C 1
ATOM 804 O O . PHE A 1 104 ? 0.315 -11.712 -19.744 1.00 95.50 104 PHE A O 1
ATOM 811 N N . PRO A 1 105 ? 1.046 -10.749 -21.644 1.00 95.00 105 PRO A N 1
ATOM 812 C CA . PRO A 1 105 ? 1.375 -12.025 -22.263 1.00 95.00 105 PRO A CA 1
ATOM 813 C C . PRO A 1 105 ? 2.533 -12.738 -21.541 1.00 95.00 105 PRO A C 1
ATOM 815 O O . PRO A 1 105 ? 3.463 -12.072 -21.084 1.00 95.00 105 PRO A O 1
ATOM 818 N N . PRO A 1 106 ? 2.545 -14.084 -21.498 1.00 96.25 106 PRO A N 1
ATOM 819 C CA . PRO A 1 106 ? 3.633 -14.841 -20.868 1.00 96.25 106 PRO A CA 1
ATOM 820 C C . PRO A 1 106 ? 5.023 -14.553 -21.455 1.00 96.25 106 PRO A C 1
ATOM 822 O O . PRO A 1 106 ? 6.042 -14.742 -20.797 1.00 96.25 106 PRO A O 1
ATOM 825 N N . GLU A 1 107 ? 5.091 -14.103 -22.710 1.00 97.50 107 GLU A N 1
ATOM 826 C CA . GLU A 1 107 ? 6.343 -13.736 -23.376 1.00 97.50 107 GLU A CA 1
ATOM 827 C C . GLU A 1 107 ? 7.050 -12.542 -22.715 1.00 97.50 107 GLU A C 1
ATOM 829 O O . GLU A 1 107 ? 8.249 -12.372 -22.921 1.00 97.50 107 GLU A O 1
ATOM 834 N N . THR A 1 108 ? 6.324 -11.749 -21.922 1.00 97.06 108 THR A N 1
ATOM 835 C CA . THR A 1 108 ? 6.816 -10.560 -21.213 1.00 97.06 108 THR A CA 1
ATOM 836 C C . THR A 1 108 ? 6.876 -10.751 -19.692 1.00 97.06 108 THR A C 1
ATOM 838 O O . THR A 1 108 ? 6.925 -9.776 -18.947 1.00 97.06 108 THR A O 1
ATOM 841 N N . ASP A 1 109 ? 6.874 -11.998 -19.200 1.00 96.56 109 ASP A N 1
ATOM 842 C CA . ASP A 1 109 ? 6.883 -12.314 -17.759 1.00 96.56 109 ASP A CA 1
ATOM 843 C C . ASP A 1 109 ? 8.079 -11.696 -17.011 1.00 96.56 109 ASP A C 1
ATOM 845 O O . ASP A 1 109 ? 7.967 -11.343 -15.835 1.00 96.56 109 ASP A O 1
ATOM 849 N N . THR A 1 110 ? 9.233 -11.556 -17.675 1.00 96.81 110 THR A N 1
ATOM 850 C CA . THR A 1 110 ? 10.436 -10.969 -17.057 1.00 96.81 110 THR A CA 1
ATOM 851 C C . THR A 1 110 ? 10.230 -9.478 -16.798 1.00 96.81 110 THR A C 1
ATOM 853 O O . THR A 1 110 ? 10.499 -8.980 -15.705 1.00 96.81 110 THR A O 1
ATOM 856 N N . GLU A 1 111 ? 9.711 -8.769 -17.793 1.00 97.25 111 GLU A N 1
ATOM 857 C CA . GLU A 1 111 ? 9.394 -7.349 -17.748 1.00 97.25 111 GLU A CA 1
ATOM 858 C C . GLU A 1 111 ? 8.229 -7.071 -16.792 1.00 97.25 111 GLU A C 1
ATOM 860 O O . GLU A 1 111 ? 8.311 -6.151 -15.977 1.00 97.25 111 GLU A O 1
ATOM 865 N N . PHE A 1 112 ? 7.190 -7.913 -16.817 1.00 96.94 112 PHE A N 1
ATOM 866 C CA . PHE A 1 112 ? 6.088 -7.878 -15.857 1.00 96.94 112 PHE A CA 1
ATOM 867 C C . PHE A 1 112 ? 6.591 -8.034 -14.421 1.00 96.94 112 PHE A C 1
ATOM 869 O O . PHE A 1 112 ? 6.240 -7.231 -13.557 1.00 96.94 112 PHE A O 1
ATOM 876 N N . ALA A 1 113 ? 7.453 -9.020 -14.155 1.00 96.75 113 ALA A N 1
ATOM 877 C CA . ALA A 1 113 ? 8.017 -9.229 -12.826 1.00 96.75 113 ALA A CA 1
ATOM 878 C C . ALA A 1 113 ? 8.834 -8.014 -12.355 1.00 96.75 113 ALA A C 1
ATOM 880 O O . ALA A 1 113 ? 8.686 -7.589 -11.208 1.00 96.75 113 ALA A O 1
ATOM 881 N N . ALA A 1 114 ? 9.650 -7.419 -13.232 1.00 95.94 114 ALA A N 1
ATOM 882 C CA . ALA A 1 114 ? 10.442 -6.229 -12.916 1.00 95.94 114 ALA A CA 1
ATOM 883 C C . ALA A 1 114 ? 9.576 -4.975 -12.675 1.00 95.94 114 ALA A C 1
ATOM 885 O O . ALA A 1 114 ? 9.914 -4.138 -11.824 1.00 95.94 114 ALA A O 1
ATOM 886 N N . SER A 1 115 ? 8.470 -4.848 -13.411 1.00 96.38 115 SER A N 1
ATOM 887 C CA . SER A 1 115 ? 7.472 -3.789 -13.253 1.00 96.38 115 SER A CA 1
ATOM 888 C C . SER A 1 115 ? 6.705 -3.930 -11.943 1.00 96.38 115 SER A C 1
ATOM 890 O O . SER A 1 115 ? 6.797 -3.056 -11.077 1.00 96.38 115 SER A O 1
ATOM 892 N N . LEU A 1 116 ? 6.086 -5.090 -11.714 1.00 97.06 116 LEU A N 1
ATOM 893 C CA . LEU A 1 116 ? 5.340 -5.379 -10.495 1.00 97.06 116 LEU A CA 1
ATOM 894 C C . LEU A 1 116 ? 6.220 -5.237 -9.247 1.00 97.06 116 LEU A C 1
ATOM 896 O O . LEU A 1 116 ? 5.817 -4.598 -8.278 1.00 97.06 116 LEU A O 1
ATOM 900 N N . ALA A 1 117 ? 7.439 -5.782 -9.267 1.00 96.38 117 ALA A N 1
ATOM 901 C CA . ALA A 1 117 ? 8.359 -5.669 -8.139 1.00 96.38 117 ALA A CA 1
ATOM 902 C C . ALA A 1 117 ? 8.760 -4.210 -7.858 1.00 96.38 117 ALA A C 1
ATOM 904 O O . ALA A 1 117 ? 8.826 -3.815 -6.695 1.00 96.38 117 ALA A O 1
ATOM 905 N N . GLY A 1 118 ? 8.955 -3.397 -8.904 1.00 94.62 118 GLY A N 1
ATOM 906 C CA . GLY A 1 118 ? 9.217 -1.962 -8.771 1.00 94.62 118 GLY A CA 1
ATOM 907 C C . GLY A 1 118 ? 8.042 -1.193 -8.162 1.00 94.62 118 GLY A C 1
ATOM 908 O O . GLY A 1 118 ? 8.254 -0.321 -7.331 1.00 94.62 118 GLY A O 1
ATOM 909 N N . MET A 1 119 ? 6.803 -1.535 -8.510 1.00 95.25 119 MET A N 1
ATOM 910 C CA . MET A 1 119 ? 5.628 -0.905 -7.895 1.00 95.25 119 MET A CA 1
ATOM 911 C C . MET A 1 119 ? 5.422 -1.349 -6.439 1.00 95.25 119 MET A C 1
ATOM 913 O O . MET A 1 119 ? 4.979 -0.564 -5.604 1.00 95.25 119 MET A O 1
ATOM 917 N N . VAL A 1 120 ? 5.771 -2.598 -6.111 1.00 96.94 120 VAL A N 1
ATOM 918 C CA . VAL A 1 120 ? 5.634 -3.138 -4.749 1.00 96.94 120 VAL A CA 1
ATOM 919 C C . VAL A 1 120 ? 6.715 -2.599 -3.808 1.00 96.94 120 VAL A C 1
ATOM 921 O O . VAL A 1 120 ? 6.422 -2.249 -2.662 1.00 96.94 120 VAL A O 1
ATOM 924 N N . TRP A 1 121 ? 7.970 -2.529 -4.255 1.00 95.94 121 TRP A N 1
ATOM 925 C CA . TRP A 1 121 ? 9.112 -2.209 -3.399 1.00 95.94 121 TRP A CA 1
ATOM 926 C C . TRP A 1 121 ? 9.752 -0.863 -3.760 1.00 95.94 121 TRP A C 1
ATOM 928 O O . TRP A 1 121 ? 10.060 -0.632 -4.926 1.00 95.94 121 TRP A O 1
ATOM 938 N N . PRO A 1 122 ? 10.074 -0.009 -2.768 1.00 94.62 122 PRO A N 1
ATOM 939 C CA . PRO A 1 122 ? 10.026 -0.265 -1.326 1.00 94.62 122 PRO A CA 1
ATOM 940 C C . PRO A 1 122 ? 8.679 0.051 -0.653 1.00 94.62 122 PRO A C 1
ATOM 942 O O . PRO A 1 122 ? 8.582 -0.167 0.555 1.00 94.62 122 PRO A O 1
ATOM 945 N N . GLY A 1 123 ? 7.663 0.541 -1.375 1.00 94.75 123 GLY A N 1
ATOM 946 C CA . GLY A 1 123 ? 6.398 1.037 -0.804 1.00 94.75 123 GLY A CA 1
ATOM 947 C C . GLY A 1 123 ? 5.733 0.089 0.203 1.00 94.75 123 GLY A C 1
ATOM 948 O O . GLY A 1 123 ? 5.448 0.484 1.333 1.00 94.75 123 GLY A O 1
ATOM 949 N N . ALA A 1 124 ? 5.613 -1.201 -0.130 1.00 96.81 124 ALA A N 1
ATOM 950 C CA . ALA A 1 124 ? 5.072 -2.216 0.778 1.00 96.81 124 ALA A CA 1
ATOM 951 C C . ALA A 1 124 ? 5.861 -2.346 2.092 1.00 96.81 124 ALA A C 1
ATOM 953 O O . ALA A 1 124 ? 5.282 -2.624 3.141 1.00 96.81 124 ALA A O 1
ATOM 954 N N . SER A 1 125 ? 7.177 -2.110 2.069 1.00 96.75 125 SER A N 1
ATOM 955 C CA . SER A 1 125 ? 7.992 -2.116 3.289 1.00 96.75 125 SER A CA 1
ATOM 956 C C . SER A 1 125 ? 7.738 -0.904 4.181 1.00 96.75 125 SER A C 1
ATOM 958 O O . SER A 1 125 ? 7.870 -1.022 5.398 1.00 96.75 125 SER A O 1
ATOM 960 N N . VAL A 1 126 ? 7.340 0.232 3.600 1.00 96.75 126 VAL A N 1
ATOM 961 C CA . VAL A 1 126 ? 6.972 1.426 4.370 1.00 96.75 126 VAL A CA 1
ATOM 962 C C . VAL A 1 126 ? 5.643 1.206 5.075 1.00 96.75 126 VAL A C 1
ATOM 964 O O . VAL A 1 126 ? 5.584 1.371 6.291 1.00 96.75 126 VAL A O 1
ATOM 967 N N . GLY A 1 127 ? 4.631 0.713 4.352 1.00 97.44 127 GLY A N 1
ATOM 968 C CA . GLY A 1 127 ? 3.351 0.329 4.953 1.00 97.44 127 GLY A CA 1
ATOM 969 C C . GLY A 1 127 ? 3.521 -0.727 6.050 1.00 97.44 127 GLY A C 1
ATOM 970 O O . GLY A 1 127 ? 3.017 -0.563 7.157 1.00 97.44 127 GLY A O 1
ATOM 971 N N . ALA A 1 128 ? 4.338 -1.759 5.811 1.00 97.69 128 ALA A N 1
ATOM 972 C CA . ALA A 1 128 ? 4.662 -2.751 6.838 1.00 97.69 128 ALA A CA 1
ATOM 973 C C . ALA A 1 128 ? 5.331 -2.130 8.079 1.00 97.69 128 ALA A C 1
ATOM 975 O O . ALA A 1 128 ? 5.047 -2.532 9.208 1.00 97.69 128 ALA A O 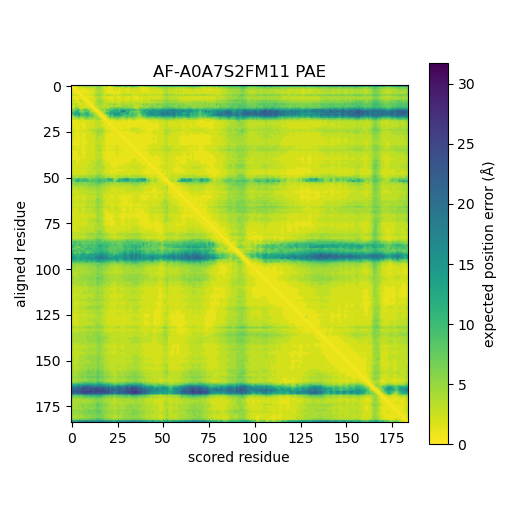1
ATOM 976 N N . GLY A 1 129 ? 6.212 -1.146 7.884 1.00 97.62 129 GLY A N 1
ATOM 977 C CA . GLY A 1 129 ? 6.813 -0.394 8.979 1.00 97.62 129 GLY A CA 1
ATOM 978 C C . GLY A 1 129 ? 5.777 0.401 9.779 1.00 97.62 129 GLY A C 1
ATOM 979 O O . GLY A 1 129 ? 5.826 0.372 11.010 1.00 97.62 129 GLY A O 1
ATOM 980 N N . ALA A 1 130 ? 4.821 1.039 9.097 1.00 97.69 130 ALA A N 1
ATOM 981 C CA . ALA A 1 130 ? 3.732 1.781 9.727 1.00 97.69 130 ALA A CA 1
ATOM 982 C C . ALA A 1 130 ? 2.856 0.859 10.589 1.00 97.69 130 ALA A C 1
ATOM 984 O O . ALA A 1 130 ? 2.541 1.179 11.731 1.00 97.69 130 ALA A O 1
ATOM 985 N N . PHE A 1 131 ? 2.552 -0.348 10.106 1.00 98.00 131 PHE A N 1
ATOM 986 C CA . PHE A 1 131 ? 1.771 -1.327 10.872 1.00 98.00 131 PHE A CA 1
ATOM 987 C C . PHE A 1 131 ? 2.497 -1.841 12.119 1.00 98.00 131 PHE A C 1
ATOM 989 O O . PHE A 1 131 ? 1.852 -2.275 13.073 1.00 98.00 131 PHE A O 1
ATOM 996 N N . TYR A 1 132 ? 3.831 -1.847 12.101 1.00 97.31 132 TYR A N 1
ATOM 997 C CA . TYR A 1 132 ? 4.641 -2.432 13.164 1.00 97.31 132 TYR A CA 1
ATOM 998 C C . TYR A 1 132 ? 5.021 -1.426 14.255 1.00 97.31 132 TYR A C 1
ATOM 1000 O O . TYR A 1 132 ? 4.918 -1.739 15.440 1.00 97.31 132 TYR A O 1
ATOM 1008 N N . ASN A 1 133 ? 5.508 -0.245 13.871 1.00 96.44 133 ASN A N 1
ATOM 1009 C CA . ASN A 1 133 ? 6.028 0.752 14.806 1.00 96.44 133 ASN A CA 1
ATOM 1010 C C . ASN A 1 133 ? 5.920 2.161 14.209 1.00 96.44 133 ASN A C 1
ATOM 1012 O O . ASN A 1 133 ? 6.935 2.840 14.021 1.00 96.44 133 ASN A O 1
ATOM 1016 N N . TYR A 1 134 ? 4.692 2.566 13.881 1.00 97.88 134 TYR A N 1
ATOM 1017 C CA . TYR A 1 134 ? 4.398 3.943 13.511 1.00 97.88 134 TYR A CA 1
ATOM 1018 C C . TYR A 1 134 ? 4.904 4.922 14.581 1.00 97.88 134 TYR A C 1
ATOM 1020 O O . TYR A 1 134 ? 4.803 4.667 15.782 1.00 97.88 134 TYR A O 1
ATOM 1028 N N . ASP A 1 135 ? 5.455 6.039 14.120 1.00 97.81 135 ASP A N 1
ATOM 1029 C CA . ASP A 1 135 ? 5.959 7.131 14.943 1.00 97.81 135 ASP A CA 1
ATOM 1030 C C . ASP A 1 135 ? 5.566 8.441 14.259 1.00 97.81 135 ASP A C 1
ATOM 1032 O O . ASP A 1 135 ? 6.004 8.707 13.136 1.00 97.81 135 ASP A O 1
ATOM 1036 N N . ALA A 1 136 ? 4.705 9.213 14.924 1.00 96.94 136 ALA A N 1
ATOM 1037 C CA . ALA A 1 136 ? 4.191 10.484 14.422 1.00 96.94 136 ALA A CA 1
ATOM 1038 C C . ALA A 1 136 ? 5.246 11.601 14.451 1.00 96.94 136 ALA A C 1
ATOM 1040 O O . ALA A 1 136 ? 5.102 12.595 13.745 1.00 96.94 136 ALA A O 1
ATOM 1041 N N . GLU A 1 137 ? 6.302 11.442 15.255 1.00 97.75 137 GLU A N 1
ATOM 1042 C CA . GLU A 1 137 ? 7.375 12.432 15.390 1.00 97.75 137 GLU A CA 1
ATOM 1043 C C . GLU A 1 137 ? 8.509 12.199 14.379 1.00 97.75 137 GLU A C 1
ATOM 1045 O O . GLU A 1 137 ? 9.445 12.995 14.301 1.00 97.75 137 GLU A O 1
ATOM 1050 N N . LEU A 1 138 ? 8.441 11.114 13.598 1.00 96.69 138 LEU A N 1
ATOM 1051 C CA . LEU A 1 138 ? 9.425 10.813 12.568 1.00 96.69 138 LEU A CA 1
ATOM 1052 C C . LEU A 1 138 ? 9.316 11.829 11.428 1.00 96.69 138 LEU A C 1
ATOM 1054 O O . LEU A 1 138 ? 8.295 11.912 10.747 1.00 96.69 138 LEU A O 1
ATOM 1058 N N . THR A 1 139 ? 10.388 12.577 11.187 1.00 95.75 139 THR A N 1
ATOM 1059 C CA . THR A 1 139 ? 10.407 13.557 10.097 1.00 95.75 139 THR A CA 1
ATOM 1060 C C . THR A 1 139 ? 10.468 12.876 8.729 1.00 95.75 139 THR A C 1
ATOM 1062 O O . THR A 1 139 ? 10.950 11.748 8.592 1.00 95.75 139 THR A O 1
ATOM 1065 N N . GLU A 1 140 ? 10.025 13.580 7.685 1.00 91.81 140 GLU A N 1
ATOM 1066 C CA . GLU A 1 140 ? 10.079 13.076 6.308 1.00 91.81 140 GLU A CA 1
ATOM 1067 C C . GLU A 1 140 ? 11.515 12.735 5.871 1.00 91.81 140 GLU A C 1
ATOM 1069 O O . GLU A 1 140 ? 11.744 11.695 5.258 1.00 91.81 140 GLU A O 1
ATOM 1074 N N . ASP A 1 141 ? 12.502 13.552 6.254 1.00 92.50 141 ASP A N 1
ATOM 1075 C CA . ASP A 1 141 ? 13.918 13.298 5.964 1.00 92.50 141 ASP A CA 1
ATOM 1076 C C . ASP A 1 141 ? 14.410 12.001 6.626 1.00 92.50 141 ASP A C 1
ATOM 1078 O O . ASP A 1 141 ? 15.054 11.166 5.984 1.00 92.50 141 ASP A O 1
ATOM 1082 N N . GLU A 1 142 ? 14.083 11.787 7.903 1.00 94.88 142 GLU A N 1
ATOM 1083 C CA . GLU A 1 142 ? 14.444 10.558 8.617 1.00 94.88 142 GLU A CA 1
ATOM 1084 C C . GLU A 1 142 ? 13.740 9.331 8.035 1.00 94.88 142 GLU A C 1
ATOM 1086 O O . GLU A 1 142 ? 14.343 8.256 7.935 1.00 94.88 142 GLU A O 1
ATOM 1091 N N . LEU A 1 143 ? 12.477 9.482 7.630 1.00 94.06 143 LEU A N 1
ATOM 1092 C CA . LEU A 1 143 ? 11.729 8.437 6.949 1.00 94.06 143 LEU A CA 1
ATOM 1093 C C . LEU A 1 143 ? 12.379 8.104 5.601 1.00 94.06 143 LEU A C 1
ATOM 1095 O O . LEU A 1 143 ? 12.676 6.937 5.350 1.00 94.06 143 LEU A O 1
ATOM 1099 N N . ASN A 1 144 ? 12.717 9.103 4.785 1.00 92.00 144 ASN A N 1
ATOM 1100 C CA . ASN A 1 144 ? 13.413 8.919 3.512 1.00 92.00 144 ASN A CA 1
ATOM 1101 C C . ASN A 1 144 ? 14.758 8.201 3.686 1.00 92.00 144 ASN A C 1
ATOM 1103 O O . ASN A 1 144 ? 15.070 7.288 2.917 1.00 92.00 144 ASN A O 1
ATOM 1107 N N . VAL A 1 145 ? 15.539 8.518 4.725 1.00 93.38 145 VAL A N 1
ATOM 1108 C CA . VAL A 1 145 ? 16.772 7.774 5.056 1.00 93.38 145 VAL A CA 1
ATOM 1109 C C . VAL A 1 145 ? 16.474 6.290 5.312 1.00 93.38 145 VAL A C 1
ATOM 1111 O O . VAL A 1 145 ? 17.195 5.413 4.825 1.00 93.38 145 VAL A O 1
ATOM 1114 N N . ARG A 1 146 ? 15.397 5.974 6.041 1.00 95.00 146 ARG A N 1
ATOM 1115 C CA . ARG A 1 146 ? 14.995 4.585 6.329 1.00 95.00 146 ARG A CA 1
ATOM 1116 C C . ARG A 1 146 ? 14.467 3.860 5.090 1.00 95.00 146 ARG A C 1
ATOM 1118 O O . ARG A 1 146 ? 14.783 2.678 4.926 1.00 95.00 146 ARG A O 1
ATOM 1125 N N . ILE A 1 147 ? 13.712 4.545 4.229 1.00 94.06 147 ILE A N 1
ATOM 1126 C CA . ILE A 1 147 ? 13.200 4.018 2.955 1.00 94.06 147 ILE A CA 1
ATOM 1127 C C . ILE A 1 147 ? 14.373 3.642 2.046 1.00 94.06 147 ILE A C 1
ATOM 1129 O O . ILE A 1 147 ? 14.445 2.496 1.604 1.00 94.06 147 ILE A O 1
ATOM 1133 N N . ASN A 1 148 ? 15.335 4.553 1.854 1.00 92.88 148 ASN A N 1
ATOM 1134 C CA . ASN A 1 148 ? 16.566 4.294 1.097 1.00 92.88 148 ASN A CA 1
ATOM 1135 C C . ASN A 1 148 ? 17.313 3.072 1.644 1.00 92.88 148 ASN A C 1
ATOM 1137 O O . ASN A 1 148 ? 17.594 2.126 0.913 1.00 92.88 148 ASN A O 1
ATOM 1141 N N . ALA A 1 149 ? 17.536 3.022 2.961 1.00 94.06 149 ALA A N 1
ATOM 1142 C CA . ALA A 1 149 ? 18.208 1.884 3.583 1.00 94.06 149 ALA A CA 1
ATOM 1143 C C . ALA A 1 149 ? 17.426 0.564 3.421 1.00 94.06 149 ALA A C 1
ATOM 1145 O O . ALA A 1 149 ? 18.022 -0.515 3.416 1.00 94.06 149 ALA A O 1
ATOM 1146 N N . SER A 1 150 ? 16.092 0.617 3.338 1.00 94.56 150 SER A N 1
ATOM 1147 C CA . SER A 1 150 ? 15.244 -0.543 3.039 1.00 94.56 150 SER A CA 1
ATOM 1148 C C . SER A 1 150 ? 15.414 -1.000 1.594 1.00 94.56 150 SER A C 1
ATOM 1150 O O . SER A 1 150 ? 15.644 -2.187 1.358 1.00 94.56 150 SER A O 1
ATOM 1152 N N . ALA A 1 151 ? 15.387 -0.059 0.650 1.00 93.88 151 ALA A N 1
ATOM 1153 C CA . ALA A 1 151 ? 15.605 -0.332 -0.762 1.00 93.88 151 ALA A CA 1
ATOM 1154 C C . ALA A 1 151 ? 16.990 -0.948 -1.015 1.00 93.88 151 ALA A C 1
ATOM 1156 O O . ALA A 1 151 ? 17.073 -2.012 -1.628 1.00 93.88 151 ALA A O 1
ATOM 1157 N N . ASP A 1 152 ? 18.053 -0.385 -0.434 1.00 94.56 152 ASP A N 1
ATOM 1158 C CA . ASP A 1 152 ? 19.416 -0.932 -0.518 1.00 94.56 152 ASP A CA 1
ATOM 1159 C C . ASP A 1 152 ? 19.485 -2.379 -0.014 1.00 94.56 152 ASP A C 1
ATOM 1161 O O . ASP A 1 152 ? 20.123 -3.249 -0.609 1.00 94.56 152 ASP A O 1
ATOM 1165 N N . ARG A 1 153 ? 18.787 -2.668 1.090 1.00 95.88 153 ARG A N 1
ATOM 1166 C CA . ARG A 1 153 ? 18.700 -4.014 1.665 1.00 95.88 153 ARG A CA 1
ATOM 1167 C C . ARG A 1 153 ? 17.934 -4.995 0.778 1.00 95.88 153 ARG A C 1
ATOM 1169 O O . ARG A 1 153 ? 18.237 -6.190 0.833 1.00 95.88 153 ARG A O 1
ATOM 1176 N N . PHE A 1 154 ? 16.928 -4.547 0.033 1.00 95.56 154 PHE A N 1
ATOM 1177 C CA . PHE A 1 154 ? 16.221 -5.385 -0.937 1.00 95.56 154 PHE A CA 1
ATOM 1178 C C . PHE A 1 154 ? 17.092 -5.649 -2.163 1.00 95.56 154 PHE A C 1
ATOM 1180 O O . PHE A 1 154 ? 17.308 -6.814 -2.503 1.00 95.56 154 PHE A O 1
ATOM 1187 N N . ALA A 1 155 ? 17.695 -4.604 -2.7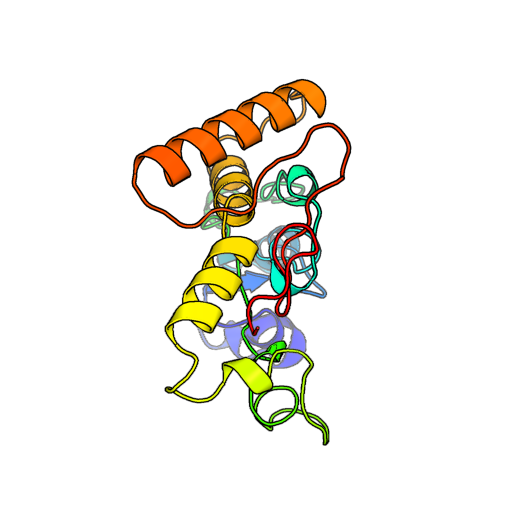30 1.00 94.56 155 ALA A N 1
ATOM 1188 C CA . ALA A 1 155 ? 18.622 -4.718 -3.850 1.00 94.56 155 ALA A CA 1
ATOM 1189 C C . ALA A 1 155 ? 19.790 -5.667 -3.528 1.00 94.56 155 ALA A C 1
ATOM 1191 O O . ALA A 1 155 ? 20.099 -6.570 -4.303 1.00 94.56 155 ALA A O 1
ATOM 1192 N N . ALA A 1 156 ? 20.380 -5.558 -2.331 1.00 96.56 156 ALA A N 1
ATOM 1193 C CA . ALA A 1 156 ? 21.453 -6.445 -1.873 1.00 96.56 156 ALA A CA 1
ATOM 1194 C C . ALA A 1 156 ? 21.038 -7.926 -1.746 1.00 96.56 156 ALA A C 1
ATOM 1196 O O . ALA A 1 156 ? 21.900 -8.803 -1.682 1.00 96.56 156 ALA A O 1
ATOM 1197 N N . ARG A 1 157 ? 19.732 -8.223 -1.701 1.00 96.69 157 ARG A N 1
ATOM 1198 C CA . ARG A 1 157 ? 19.175 -9.587 -1.701 1.00 96.69 157 ARG A CA 1
ATOM 1199 C C . ARG A 1 157 ? 18.709 -10.049 -3.084 1.00 96.69 157 ARG A C 1
ATOM 1201 O O . ARG A 1 157 ? 18.133 -11.127 -3.183 1.00 96.69 157 ARG A O 1
ATOM 1208 N N . GLY A 1 158 ? 18.954 -9.258 -4.128 1.00 95.06 158 GLY A N 1
ATOM 1209 C CA . GLY A 1 158 ? 18.505 -9.550 -5.488 1.00 95.06 158 GLY A CA 1
ATOM 1210 C C . GLY A 1 158 ? 17.009 -9.321 -5.701 1.00 95.06 158 GLY A C 1
ATOM 1211 O O . GLY A 1 158 ? 16.445 -9.894 -6.625 1.00 95.06 158 GLY A O 1
ATOM 1212 N N . ILE A 1 159 ? 16.359 -8.528 -4.843 1.00 94.50 159 ILE A N 1
ATOM 1213 C CA . ILE A 1 159 ? 14.972 -8.109 -5.055 1.00 94.50 159 ILE A CA 1
ATOM 1214 C C . ILE A 1 159 ? 14.984 -6.871 -5.944 1.00 94.50 159 ILE A C 1
ATOM 1216 O O . ILE A 1 159 ? 15.641 -5.876 -5.627 1.00 94.50 159 ILE A O 1
ATOM 1220 N N . ASP A 1 160 ? 14.229 -6.941 -7.035 1.00 93.38 160 ASP A N 1
ATOM 1221 C CA . ASP A 1 160 ? 13.947 -5.802 -7.892 1.00 93.38 160 ASP A CA 1
ATOM 1222 C C . ASP A 1 160 ? 13.158 -4.746 -7.115 1.00 93.38 160 ASP A C 1
ATOM 1224 O O . ASP A 1 160 ? 12.030 -4.976 -6.684 1.00 93.38 160 ASP A O 1
ATOM 1228 N N . VAL A 1 161 ? 13.778 -3.588 -6.914 1.00 94.25 161 VAL A N 1
ATOM 1229 C CA . VAL A 1 161 ? 13.238 -2.481 -6.125 1.00 94.25 161 VAL A CA 1
ATOM 1230 C C . VAL A 1 161 ? 13.228 -1.217 -6.968 1.00 94.25 161 VAL A C 1
ATOM 1232 O O . VAL A 1 161 ? 14.139 -1.004 -7.772 1.00 94.25 161 VAL A O 1
ATOM 1235 N N . CYS A 1 162 ? 12.215 -0.371 -6.793 1.00 93.06 162 CYS A N 1
ATOM 1236 C CA . CYS A 1 162 ? 12.245 0.957 -7.376 1.00 93.06 162 CYS A CA 1
ATOM 1237 C C . CYS A 1 162 ? 13.338 1.798 -6.707 1.00 93.06 162 CYS A C 1
ATOM 1239 O O . CYS A 1 162 ? 13.333 1.926 -5.477 1.00 93.06 162 CYS A O 1
ATOM 1241 N N . PRO A 1 163 ? 14.283 2.369 -7.473 1.00 89.56 163 PRO A N 1
ATOM 1242 C CA . PRO A 1 163 ? 15.281 3.264 -6.913 1.00 89.56 163 PRO A CA 1
ATOM 1243 C C . PRO A 1 163 ? 14.635 4.443 -6.187 1.00 89.56 163 PRO A C 1
ATOM 1245 O O . PRO A 1 163 ? 13.768 5.128 -6.721 1.00 89.56 163 PRO A O 1
ATOM 1248 N N . VAL A 1 164 ? 15.095 4.694 -4.966 1.00 83.75 164 VAL A N 1
ATOM 1249 C CA . VAL A 1 164 ? 14.683 5.852 -4.176 1.00 83.75 164 VAL A CA 1
ATOM 1250 C C . VAL A 1 164 ? 15.677 6.961 -4.493 1.00 83.75 164 VAL A C 1
ATOM 1252 O O . VAL A 1 164 ? 16.866 6.838 -4.210 1.00 83.75 164 VAL A O 1
ATOM 1255 N N . THR A 1 165 ? 15.227 8.023 -5.149 1.00 69.75 165 THR A N 1
ATOM 1256 C CA . THR A 1 165 ? 16.099 9.138 -5.537 1.00 69.75 165 THR A CA 1
ATOM 1257 C C . THR A 1 165 ? 15.719 10.382 -4.749 1.00 69.75 165 THR A C 1
ATOM 1259 O O . THR A 1 165 ? 14.560 10.791 -4.755 1.00 69.75 165 THR A O 1
ATOM 1262 N N . THR A 1 166 ? 16.693 11.008 -4.090 1.00 57.59 166 THR A N 1
ATOM 1263 C CA . THR A 1 166 ? 16.498 12.202 -3.244 1.00 57.59 166 THR A CA 1
ATOM 1264 C C . THR A 1 166 ? 16.043 13.449 -4.009 1.00 57.59 166 THR A C 1
ATOM 1266 O O . THR A 1 166 ? 15.664 14.436 -3.392 1.00 57.59 166 THR A O 1
ATOM 1269 N N . ASP A 1 167 ? 16.103 13.434 -5.339 1.00 58.59 167 ASP A N 1
ATOM 1270 C CA . ASP A 1 167 ? 15.707 14.523 -6.236 1.00 58.59 167 ASP A CA 1
ATOM 1271 C C . ASP A 1 167 ? 14.357 14.280 -6.939 1.00 58.59 167 ASP A C 1
ATOM 1273 O O . ASP A 1 167 ? 13.980 15.046 -7.824 1.00 58.59 167 ASP A O 1
ATOM 1277 N N . GLY A 1 168 ? 13.622 13.226 -6.557 1.00 58.78 168 GLY A N 1
ATOM 1278 C CA . GLY A 1 168 ? 12.337 12.878 -7.174 1.00 58.78 168 GLY A CA 1
ATOM 1279 C C . GLY A 1 168 ? 12.445 12.390 -8.625 1.00 58.78 168 GLY A C 1
ATOM 1280 O O . GLY A 1 168 ? 11.436 12.349 -9.325 1.00 58.78 168 GLY A O 1
ATOM 1281 N N . GLY A 1 169 ? 13.649 12.042 -9.098 1.00 64.56 169 GLY A N 1
ATOM 1282 C CA . GLY A 1 169 ? 13.896 11.674 -10.492 1.00 64.56 169 GLY A CA 1
ATOM 1283 C C . GLY A 1 169 ? 13.456 10.263 -10.896 1.00 64.56 169 GLY A C 1
ATOM 1284 O O . GLY A 1 169 ? 13.291 10.010 -12.090 1.00 64.56 169 GLY A O 1
ATOM 1285 N N . CYS A 1 170 ? 13.267 9.339 -9.948 1.00 85.88 170 CYS A N 1
ATOM 1286 C CA . CYS A 1 170 ? 12.827 7.980 -10.250 1.00 85.88 170 CYS A CA 1
ATOM 1287 C C . CYS A 1 170 ? 11.407 7.688 -9.757 1.00 85.88 170 CYS A C 1
ATOM 1289 O O . CYS A 1 170 ? 11.128 7.700 -8.560 1.00 85.88 170 CYS A O 1
ATOM 1291 N N . S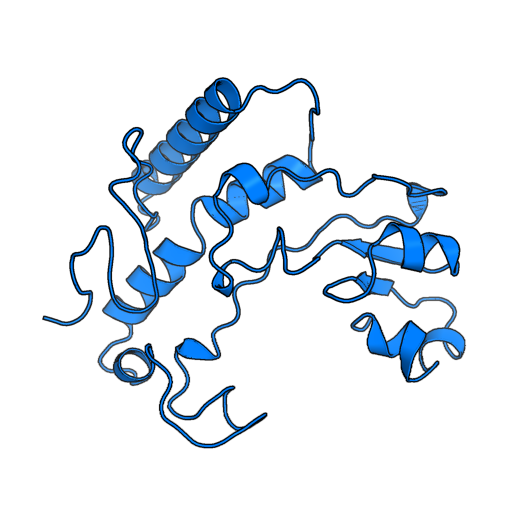ER A 1 171 ? 10.540 7.335 -10.703 1.00 89.44 171 SER A N 1
ATOM 1292 C CA . SER A 1 171 ? 9.267 6.656 -10.476 1.00 89.44 171 SER A CA 1
ATOM 1293 C C . SER A 1 171 ? 9.293 5.282 -11.143 1.00 89.44 171 SER A C 1
ATOM 1295 O O . SER A 1 171 ? 9.996 5.079 -12.139 1.00 89.44 171 SER A O 1
ATOM 1297 N N . CYS A 1 172 ? 8.522 4.343 -10.604 1.00 92.69 172 CYS A N 1
ATOM 1298 C CA . CYS A 1 172 ? 8.276 3.054 -11.236 1.00 92.69 172 CYS A CA 1
ATOM 1299 C C . CYS A 1 172 ? 6.776 2.876 -11.424 1.00 92.69 172 CYS A C 1
ATOM 1301 O O . CYS A 1 172 ? 6.009 3.042 -10.476 1.00 92.69 172 CYS A O 1
ATOM 1303 N N . ASP A 1 173 ? 6.382 2.554 -12.648 1.00 93.94 173 ASP A N 1
ATOM 1304 C CA . ASP A 1 173 ? 4.998 2.335 -13.052 1.00 93.94 173 ASP A CA 1
ATOM 1305 C C . ASP A 1 173 ? 4.883 1.057 -13.889 1.00 93.94 173 ASP A C 1
ATOM 1307 O O . ASP A 1 173 ? 5.826 0.265 -13.973 1.00 93.94 173 ASP A O 1
ATOM 1311 N N . GLU A 1 174 ? 3.721 0.815 -14.492 1.00 95.19 174 GLU A N 1
ATOM 1312 C CA . GLU A 1 174 ? 3.504 -0.382 -15.300 1.00 95.19 174 GLU A CA 1
ATOM 1313 C C . GLU A 1 174 ? 4.401 -0.435 -16.544 1.00 95.19 174 GLU A C 1
ATOM 1315 O O . GLU A 1 174 ? 4.596 -1.504 -17.108 1.00 95.19 174 GLU A O 1
ATOM 1320 N N . LEU A 1 175 ? 4.935 0.692 -17.022 1.00 94.50 175 LEU A N 1
ATOM 1321 C CA . LEU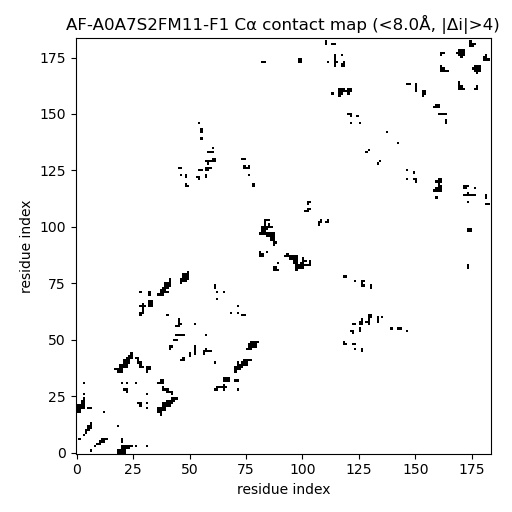 A 1 175 ? 5.628 0.768 -18.310 1.00 94.50 175 LEU A CA 1
ATOM 1322 C C . LEU A 1 175 ? 7.105 1.118 -18.196 1.00 94.50 175 LEU A C 1
ATOM 1324 O O . LEU A 1 175 ? 7.863 0.816 -19.123 1.00 94.50 175 LEU A O 1
ATOM 1328 N N . SER A 1 176 ? 7.536 1.717 -17.090 1.00 94.75 176 SER A N 1
ATOM 1329 C CA . SER A 1 176 ? 8.891 2.221 -16.941 1.00 94.75 176 SER A CA 1
ATOM 1330 C C . SER A 1 176 ? 9.444 2.156 -15.517 1.00 94.75 176 SER A C 1
ATOM 1332 O O . SER A 1 176 ? 8.724 2.223 -14.522 1.00 94.75 176 SER A O 1
ATOM 1334 N N . ARG A 1 177 ? 10.777 2.081 -15.439 1.00 93.50 177 ARG A N 1
ATOM 1335 C CA . ARG A 1 177 ? 11.584 2.266 -14.227 1.00 93.50 177 ARG A CA 1
ATOM 1336 C C . ARG A 1 177 ? 12.495 3.469 -14.419 1.00 93.50 177 ARG A C 1
ATOM 1338 O O . ARG A 1 177 ? 13.357 3.455 -15.297 1.00 93.50 177 ARG A O 1
ATOM 1345 N N . CYS A 1 178 ? 12.325 4.503 -13.602 1.00 91.69 178 CYS A N 1
ATOM 1346 C CA . CYS A 1 178 ? 13.059 5.766 -13.706 1.00 91.69 178 CYS A CA 1
ATOM 1347 C C . CYS A 1 178 ? 13.053 6.340 -15.141 1.00 91.69 178 CYS A C 1
ATOM 1349 O O . CYS A 1 178 ? 14.091 6.740 -15.669 1.00 91.69 178 CYS A O 1
ATOM 1351 N N . GLY A 1 179 ? 11.901 6.281 -15.819 1.00 91.44 179 GLY A N 1
ATOM 1352 C CA . GLY A 1 179 ? 11.746 6.717 -17.211 1.00 91.44 179 GLY A CA 1
ATOM 1353 C C . GLY A 1 179 ? 12.348 5.783 -18.271 1.00 91.44 179 GLY A C 1
ATOM 1354 O O . GLY A 1 179 ? 12.250 6.085 -19.459 1.00 91.44 179 GLY A O 1
ATOM 1355 N N . THR A 1 180 ? 12.946 4.652 -17.884 1.00 93.25 180 THR A N 1
ATOM 1356 C CA . THR A 1 180 ? 13.407 3.613 -18.818 1.00 93.25 180 THR A CA 1
ATOM 1357 C C . THR A 1 180 ? 12.285 2.601 -19.051 1.00 93.25 180 THR A C 1
ATOM 1359 O O . THR A 1 180 ? 11.872 1.961 -18.083 1.00 93.25 180 THR A O 1
ATOM 1362 N N . PRO A 1 181 ? 11.785 2.432 -20.290 1.00 96.25 181 PRO A N 1
ATOM 1363 C CA . PRO A 1 181 ? 10.743 1.453 -20.584 1.00 96.25 181 PRO A CA 1
ATOM 1364 C C . PRO A 1 181 ? 11.179 0.016 -20.280 1.00 96.25 181 PRO A C 1
ATOM 1366 O O . PRO A 1 181 ? 12.331 -0.345 -20.532 1.00 96.25 181 PRO A O 1
ATOM 1369 N N . TYR A 1 182 ? 10.255 -0.807 -19.778 1.00 95.56 182 TYR A N 1
ATOM 1370 C CA . TYR A 1 182 ? 10.506 -2.240 -19.582 1.00 95.56 182 TYR A CA 1
ATOM 1371 C C . TYR A 1 182 ? 10.589 -2.995 -20.911 1.00 95.56 182 TYR A C 1
ATOM 1373 O O . TYR A 1 182 ? 11.457 -3.844 -21.086 1.00 95.56 182 TYR A O 1
ATOM 1381 N N . LEU A 1 183 ? 9.714 -2.648 -21.858 1.00 94.62 183 LEU A N 1
ATOM 1382 C CA . LEU A 1 183 ? 9.730 -3.182 -23.217 1.00 94.62 183 LEU A CA 1
ATOM 1383 C C . LEU A 1 183 ? 10.635 -2.315 -24.099 1.00 94.62 183 LEU A C 1
ATOM 1385 O O . LEU A 1 183 ? 10.422 -1.103 -24.190 1.00 94.62 183 LEU A O 1
ATOM 1389 N N . GLN A 1 184 ? 11.622 -2.939 -24.746 1.00 79.62 184 GLN A N 1
ATOM 1390 C CA . GLN A 1 184 ? 12.543 -2.304 -25.700 1.00 79.62 184 GLN A CA 1
ATOM 1391 C C . GLN A 1 184 ? 12.293 -2.768 -27.133 1.00 79.62 184 GLN A C 1
ATOM 1393 O O . GLN A 1 184 ? 11.973 -3.963 -27.325 1.00 79.62 184 GLN A O 1
#

Solvent-accessible surface area (backbone atoms only — not comparable to full-atom values): 9940 Å² total; per-residue (Å²): 108,42,50,45,50,36,49,80,72,66,49,61,36,81,82,41,98,80,40,38,32,35,15,35,73,99,46,47,27,25,56,40,34,72,75,71,34,30,12,27,28,29,36,43,79,41,24,25,42,72,69,64,48,55,57,69,51,16,60,47,74,73,61,61,81,41,86,52,66,90,32,53,76,49,61,48,70,44,72,70,61,38,46,29,23,76,29,22,51,68,64,79,50,81,82,51,68,30,86,19,22,84,38,51,48,78,92,30,48,69,44,33,51,52,25,53,32,18,41,44,24,47,39,50,58,34,34,52,43,20,62,73,67,60,60,93,83,63,47,70,68,60,48,51,54,51,50,43,56,48,32,54,56,36,44,78,69,73,39,58,47,33,66,78,45,99,80,72,71,42,56,45,43,72,57,26,53,52,84,42,57,60,78,129

pLDDT: mean 92.3, std 8.15, range [57.59, 98.31]

Organism: NCBI:txid236787

Secondary structure (DSSP, 8-state):
-EEHHHHHTT-GGGG-TT-EEEE-SS--HHHHHHTTSEEEE--HHHHBGGG---TTTT---TTTT-S-GGGEEEE--B---GGGSSSGGGGTS-SS--TTGGG-SGGGHHHHHHHHHHHHTTHHHHHHHHHHH--TT--HHHHHHHHHHHHHHHHTTT-------TTS---B-SSEETTEES--

Sequence (184 aa):
NGWEEYLFSTNAAEASDRSVVTAWSAYRAADVVNAGYEAIESHNSFFYLNNFPTFTDSWADISENVTNLTKLRGGEVSMWTDNYCYITQCGAFGTGSPVGAPLFPPETDTEFAASLAGMVWPGASVGAGAFYNYDAELTEDELNVRINASADRFAARGIDVCPVTTDGGCSCDELSRCGTPYLQ

Mean predicted aligned error: 4.36 Å

Nearest PDB structures (foldseek):
  1np0-assembly1_D  TM=7.498E-01  e=1.913E-04  Homo sapiens
  3lmy-assembly1_A-2  TM=7.277E-01  e=3.124E-03  Homo sapiens
  7cbn-assembly1_A  TM=6.703E-01  e=1.231E-03  Akkermansia muciniphila ATCC BAA-835
  2gjx-assembly1_A  TM=6.639E-01  e=1.394E-03  Homo sapiens
  8pxt-assembly1_C  TM=7.162E-01  e=1.776E-02  Akkermansia muciniphila

Foldseek 3Di:
DEEPCCCPVPVVCVVDPQDEYEYADPDAQQVCVVVPAAYAGQHCQQAALQVPRPLVSVLDASCVNRPDCVSYPFYHHDHDCQLCDCFHNVPPDDGDGHPLVVCNDPVNVVLQQLQSLASCPPSVVSNVCNRPDRDPPQDPVNSLVVSQVSQVVCVVVVRNYQHRDPVPQFDGHSADTSPHGSPD